Protein AF-A0A024HI34-F1 (afdb_monomer)

Nearest PDB structures (foldseek):
  8zf1-assembly1_A  TM=3.437E-01  e=5.682E-01  Lactococcus cremoris subsp. cremoris MG1363
  4gcv-assembly6_K  TM=3.657E-01  e=4.994E+00  Pseudomonas aeruginosa PAO1
  5dfz-assembly1_A  TM=1.487E-01  e=5.635E+00  Saccharomyces cerevisiae S288C
  8i23-assembly1_B  TM=2.106E-01  e=9.135E+00  Acetivibrio thermocellus DSM 1313

Structure (mmCIF, N/CA/C/O backbone):
data_AF-A0A024HI34-F1
#
_entry.id   AF-A0A024HI34-F1
#
loop_
_atom_site.group_PDB
_atom_site.id
_atom_site.type_symbol
_atom_site.label_atom_id
_atom_site.label_alt_id
_atom_site.label_comp_id
_atom_site.label_asym_id
_atom_site.label_entity_id
_atom_site.label_seq_id
_atom_site.pdbx_PDB_ins_code
_atom_site.Cartn_x
_atom_site.Cartn_y
_atom_site.Cartn_z
_atom_site.occupancy
_atom_site.B_iso_or_equiv
_atom_site.auth_seq_id
_atom_site.auth_comp_id
_atom_site.auth_asym_id
_atom_site.auth_atom_id
_atom_site.pdbx_PDB_model_num
ATOM 1 N N . MET A 1 1 ? -28.145 3.733 -12.019 1.00 34.50 1 MET A N 1
ATOM 2 C CA . MET A 1 1 ? -27.521 2.491 -11.520 1.00 34.50 1 MET A CA 1
ATOM 3 C C . MET A 1 1 ? -27.228 2.691 -10.042 1.00 34.50 1 MET A C 1
ATOM 5 O O . MET A 1 1 ? -26.536 3.658 -9.736 1.00 34.50 1 MET A O 1
ATOM 9 N N . PRO A 1 2 ? -27.816 1.910 -9.125 1.00 34.59 2 PRO A N 1
ATOM 10 C CA . PRO A 1 2 ? -27.418 1.962 -7.724 1.00 34.59 2 PRO A CA 1
ATOM 11 C C . PRO A 1 2 ? -26.015 1.353 -7.600 1.00 34.59 2 PRO A C 1
ATOM 13 O O . PRO A 1 2 ? -25.732 0.340 -8.230 1.00 34.59 2 PRO A O 1
ATOM 16 N N . ALA A 1 3 ? -25.130 2.019 -6.859 1.00 37.91 3 ALA A N 1
ATOM 17 C CA . ALA A 1 3 ? -23.815 1.488 -6.527 1.00 37.91 3 ALA A CA 1
ATOM 18 C C . ALA A 1 3 ? -23.997 0.215 -5.695 1.00 37.91 3 ALA A C 1
ATOM 20 O O . ALA A 1 3 ? -24.769 0.235 -4.732 1.00 37.91 3 ALA A O 1
ATOM 21 N N . ASP A 1 4 ? -23.310 -0.863 -6.072 1.00 37.94 4 ASP A N 1
ATOM 22 C CA . ASP A 1 4 ? -23.258 -2.092 -5.290 1.00 37.94 4 ASP A CA 1
ATOM 23 C C . ASP A 1 4 ? -22.844 -1.750 -3.858 1.00 37.94 4 ASP A C 1
ATOM 25 O O . ASP A 1 4 ? -21.718 -1.330 -3.585 1.00 37.94 4 ASP A O 1
ATOM 29 N N . THR A 1 5 ? -23.780 -1.891 -2.923 1.00 39.44 5 THR A N 1
ATOM 30 C CA . THR A 1 5 ? -23.492 -1.853 -1.495 1.00 39.44 5 THR A CA 1
ATOM 31 C C . THR A 1 5 ? -22.775 -3.148 -1.151 1.00 39.44 5 THR A C 1
ATOM 33 O O . THR A 1 5 ? -23.395 -4.098 -0.675 1.00 39.44 5 THR A O 1
ATOM 36 N N . SER A 1 6 ? -21.473 -3.214 -1.432 1.00 46.91 6 SER A N 1
ATOM 37 C CA . SER A 1 6 ? -20.619 -4.253 -0.872 1.00 46.91 6 SER A CA 1
ATOM 38 C C . SER A 1 6 ? -20.766 -4.178 0.644 1.00 46.91 6 SER A C 1
ATOM 40 O O . SER A 1 6 ? -20.462 -3.142 1.239 1.00 46.91 6 SER A O 1
ATOM 42 N N . SER A 1 7 ? -21.281 -5.235 1.266 1.00 53.66 7 SER A N 1
ATOM 43 C CA . SER A 1 7 ? -21.292 -5.375 2.718 1.00 53.66 7 SER A CA 1
ATOM 44 C C . SER A 1 7 ? -19.861 -5.202 3.223 1.00 53.66 7 SER A C 1
ATOM 46 O O . SER A 1 7 ? -19.015 -6.063 2.983 1.00 53.66 7 SER A O 1
ATOM 48 N N . THR A 1 8 ? -19.557 -4.066 3.851 1.00 69.25 8 THR A N 1
ATOM 49 C CA . THR A 1 8 ? -18.221 -3.814 4.392 1.00 69.25 8 THR A CA 1
ATOM 50 C C . THR A 1 8 ? -18.011 -4.730 5.590 1.00 69.25 8 THR A C 1
ATOM 52 O O . THR A 1 8 ? -18.527 -4.470 6.677 1.00 69.25 8 THR A O 1
ATOM 55 N N . THR A 1 9 ? -17.288 -5.826 5.379 1.00 86.06 9 THR A N 1
ATOM 56 C CA . THR A 1 9 ? -16.885 -6.742 6.444 1.00 86.06 9 THR A CA 1
ATOM 57 C C . THR A 1 9 ? -15.962 -6.013 7.414 1.00 86.06 9 THR A C 1
ATOM 59 O O . THR A 1 9 ? -14.969 -5.415 7.002 1.00 86.06 9 THR A O 1
ATOM 62 N N . LEU A 1 10 ? -16.300 -6.060 8.703 1.00 92.25 10 LEU A N 1
ATOM 63 C CA . LEU A 1 10 ? -15.438 -5.587 9.779 1.00 92.25 10 LEU A CA 1
ATOM 64 C C . LEU A 1 10 ? -14.701 -6.776 10.395 1.00 92.25 10 LEU A C 1
ATOM 66 O O . LEU A 1 10 ? -15.322 -7.711 10.894 1.00 92.25 10 LEU A O 1
ATOM 70 N N . TYR A 1 11 ? -13.379 -6.708 10.379 1.00 94.75 11 TYR A N 1
ATOM 71 C CA . TYR A 1 11 ? -12.464 -7.681 10.955 1.00 94.75 11 TYR A CA 1
ATOM 72 C C . TYR A 1 11 ? -12.091 -7.269 12.379 1.00 94.75 11 TYR A C 1
ATOM 74 O O . TYR A 1 11 ? -11.920 -6.083 12.662 1.00 94.75 11 TYR A O 1
ATOM 82 N N . ARG A 1 12 ? -11.964 -8.231 13.291 1.00 94.94 12 ARG A N 1
ATOM 83 C CA . ARG A 1 12 ? -11.559 -7.950 14.678 1.00 94.94 12 ARG A CA 1
ATOM 84 C C . ARG A 1 12 ? -10.039 -7.907 14.781 1.00 94.94 12 ARG A C 1
ATOM 86 O O . ARG A 1 12 ? -9.371 -8.681 14.101 1.00 94.94 12 ARG A O 1
ATOM 93 N N . ILE A 1 13 ? -9.516 -7.050 15.654 1.00 96.12 13 ILE A N 1
ATOM 94 C CA . ILE A 1 13 ? -8.118 -7.108 16.095 1.00 96.12 13 ILE A CA 1
ATOM 95 C C . ILE A 1 13 ? -8.090 -7.822 17.447 1.00 96.12 13 ILE A C 1
ATOM 97 O O . ILE A 1 13 ? -8.727 -7.360 18.393 1.00 96.12 13 ILE A O 1
ATOM 101 N N . ASP A 1 14 ? -7.399 -8.956 17.536 1.00 94.56 14 ASP A N 1
ATOM 102 C CA . ASP A 1 14 ? -7.488 -9.845 18.703 1.00 94.56 14 ASP A CA 1
ATOM 103 C C . ASP A 1 14 ? -6.970 -9.173 19.986 1.00 94.56 14 ASP A C 1
ATOM 105 O O . ASP A 1 14 ? -7.630 -9.149 21.024 1.00 94.56 14 ASP A O 1
ATOM 109 N N . GLU A 1 15 ? -5.832 -8.490 19.885 1.00 94.94 15 GLU A N 1
ATOM 110 C CA . GLU A 1 15 ? -5.184 -7.789 20.994 1.00 94.94 15 GLU A CA 1
ATOM 111 C C . GLU A 1 15 ? -5.922 -6.512 21.419 1.00 94.94 15 GLU A C 1
ATOM 113 O O . GLU A 1 15 ? -5.576 -5.913 22.443 1.00 94.94 15 GLU A O 1
ATOM 118 N N . CYS A 1 16 ? -6.882 -6.048 20.614 1.00 94.19 16 CYS A N 1
ATOM 119 C CA . CYS A 1 16 ? -7.629 -4.807 20.803 1.00 94.19 16 CYS A CA 1
ATOM 120 C C . CYS A 1 16 ? -9.111 -5.025 20.441 1.00 94.19 16 CYS A C 1
ATOM 122 O O . CYS A 1 16 ? -9.553 -4.562 19.389 1.00 94.19 16 CYS A O 1
ATOM 124 N N . PRO A 1 17 ? -9.905 -5.682 21.307 1.00 89.31 17 PRO A N 1
ATOM 125 C CA . PRO A 1 17 ? -11.268 -6.112 20.976 1.00 89.31 17 PRO A CA 1
ATOM 126 C C . PRO A 1 17 ? -12.242 -4.958 20.689 1.00 89.31 17 PRO A C 1
ATOM 128 O O . PRO A 1 17 ? -13.241 -5.162 20.002 1.00 89.31 17 PRO A O 1
ATOM 131 N N . ASP A 1 18 ? -11.943 -3.750 21.174 1.00 93.38 18 ASP A N 1
ATOM 132 C CA . ASP A 1 18 ? -12.715 -2.529 20.908 1.00 93.38 18 ASP A CA 1
ATOM 133 C C . ASP A 1 18 ? -12.348 -1.846 19.574 1.00 93.38 18 ASP A C 1
ATOM 135 O O . ASP A 1 18 ? -12.868 -0.769 19.259 1.00 93.38 18 ASP A O 1
ATOM 139 N N . VAL A 1 19 ? -11.434 -2.442 18.801 1.00 95.06 19 VAL A N 1
ATOM 140 C CA . VAL A 1 19 ? -10.952 -1.939 17.514 1.00 95.06 19 VAL A CA 1
ATOM 141 C C . VAL A 1 19 ? -11.296 -2.923 16.403 1.00 95.06 19 VAL A C 1
ATOM 143 O O . VAL A 1 19 ? -10.918 -4.093 16.426 1.00 95.06 19 VAL A O 1
ATOM 146 N N . MET A 1 20 ? -11.993 -2.414 15.391 1.00 95.44 20 MET A N 1
ATOM 147 C CA . MET A 1 20 ? -12.386 -3.174 14.208 1.00 95.44 20 MET A CA 1
ATOM 148 C C . MET A 1 20 ? -11.675 -2.616 12.981 1.00 95.44 20 MET A C 1
ATOM 150 O O . MET A 1 20 ? -11.584 -1.401 12.841 1.00 95.44 20 MET A O 1
ATOM 154 N N . ALA A 1 21 ? -11.213 -3.465 12.070 1.00 96.06 21 ALA A N 1
ATOM 155 C CA . ALA A 1 21 ? -10.618 -3.063 10.801 1.00 96.06 21 ALA A CA 1
ATOM 156 C C . ALA A 1 21 ? -11.594 -3.298 9.641 1.00 96.06 21 ALA A C 1
ATOM 158 O O . ALA A 1 21 ? -12.260 -4.324 9.603 1.00 96.06 21 ALA A O 1
ATOM 159 N N . ASP A 1 22 ? -11.674 -2.387 8.674 1.00 94.62 22 ASP A N 1
ATOM 160 C CA . ASP A 1 22 ? -12.422 -2.603 7.418 1.00 94.62 22 ASP A CA 1
ATOM 161 C C . ASP A 1 22 ? -11.501 -2.817 6.205 1.00 94.62 22 ASP A C 1
ATOM 163 O O . ASP A 1 22 ? -11.947 -3.260 5.146 1.00 94.62 22 ASP A O 1
ATOM 167 N N . ALA A 1 23 ? -10.205 -2.537 6.357 1.00 95.50 23 ALA A N 1
ATOM 168 C CA . ALA A 1 23 ? -9.179 -2.845 5.375 1.00 95.50 23 ALA A CA 1
ATOM 169 C C . ALA A 1 23 ? -7.817 -3.016 6.052 1.00 95.50 23 ALA A C 1
ATOM 171 O O . ALA A 1 23 ? -7.448 -2.237 6.933 1.00 95.50 23 ALA A O 1
ATOM 172 N N . CYS A 1 24 ? -7.050 -4.004 5.599 1.00 96.81 24 CYS A N 1
ATOM 173 C CA . CYS A 1 24 ? -5.679 -4.234 6.044 1.00 96.81 24 CYS A CA 1
ATOM 174 C C . CYS A 1 24 ? -4.841 -4.737 4.868 1.00 96.81 24 CYS A C 1
ATOM 176 O O . CYS A 1 24 ? -5.284 -5.623 4.147 1.00 96.81 24 CYS A O 1
ATOM 178 N N . VAL A 1 25 ? -3.662 -4.168 4.645 1.00 97.38 25 VAL A N 1
ATOM 179 C CA . VAL A 1 25 ? -2.737 -4.552 3.573 1.00 97.38 25 VAL A CA 1
ATOM 180 C C . VAL A 1 25 ? -1.354 -4.725 4.180 1.00 97.38 25 VAL A C 1
ATOM 182 O O . VAL A 1 25 ? -0.892 -3.846 4.913 1.00 97.38 25 VAL A O 1
ATOM 185 N N . GLY A 1 26 ? -0.708 -5.843 3.860 1.00 96.38 26 GLY A N 1
ATOM 186 C CA . GLY A 1 26 ? 0.623 -6.198 4.344 1.00 96.38 26 GLY A CA 1
ATOM 187 C C . GLY A 1 26 ? 1.589 -6.477 3.200 1.00 96.38 26 GLY A C 1
ATOM 188 O O . GLY A 1 26 ? 1.164 -6.852 2.106 1.00 96.38 26 GLY A O 1
ATOM 189 N N . ASP A 1 27 ? 2.879 -6.257 3.441 1.00 94.38 27 ASP A N 1
ATOM 190 C CA . ASP A 1 27 ? 3.932 -6.535 2.465 1.00 94.38 27 ASP A CA 1
ATOM 191 C C . ASP A 1 27 ? 4.364 -8.013 2.436 1.00 94.38 27 ASP A C 1
ATOM 193 O O . ASP A 1 27 ? 3.787 -8.871 3.105 1.00 94.38 27 ASP A O 1
ATOM 197 N N . ASP A 1 28 ? 5.396 -8.305 1.642 1.00 90.06 28 ASP A N 1
ATOM 198 C CA . ASP A 1 28 ? 5.972 -9.644 1.467 1.00 90.06 28 ASP A CA 1
ATOM 199 C C . ASP A 1 28 ? 6.541 -10.251 2.765 1.00 90.06 28 ASP A C 1
ATOM 201 O O . ASP A 1 28 ? 6.755 -11.458 2.841 1.00 90.06 28 ASP A O 1
ATOM 205 N N . GLN A 1 29 ? 6.788 -9.430 3.788 1.00 90.62 29 GLN A N 1
ATOM 206 C CA . GLN A 1 29 ? 7.278 -9.842 5.105 1.00 90.62 29 GLN A CA 1
ATOM 207 C C . GLN A 1 29 ? 6.162 -9.820 6.166 1.00 90.62 29 GLN A C 1
ATOM 209 O O . GLN A 1 29 ? 6.426 -10.038 7.346 1.00 90.62 29 GLN A O 1
ATOM 214 N N . GLY A 1 30 ? 4.919 -9.527 5.769 1.00 91.56 30 GLY A N 1
ATOM 215 C CA . GLY A 1 30 ? 3.791 -9.348 6.680 1.00 91.56 30 GLY A CA 1
ATOM 216 C C . GLY A 1 30 ? 3.793 -8.009 7.423 1.00 91.56 30 GLY A C 1
ATOM 217 O O . GLY A 1 30 ? 2.980 -7.826 8.333 1.00 91.56 30 GLY A O 1
ATOM 218 N N . ASN A 1 31 ? 4.669 -7.063 7.060 1.00 95.12 31 ASN A N 1
ATOM 219 C CA . ASN A 1 31 ? 4.659 -5.739 7.672 1.00 95.12 31 ASN A CA 1
ATOM 220 C C . ASN A 1 31 ? 3.454 -4.933 7.201 1.00 95.12 31 ASN A C 1
ATOM 222 O O . ASN A 1 31 ? 3.020 -5.021 6.050 1.00 95.12 31 ASN A O 1
ATOM 226 N N . LEU A 1 32 ? 2.963 -4.078 8.085 1.00 96.56 32 LEU A N 1
ATOM 227 C CA . LEU A 1 32 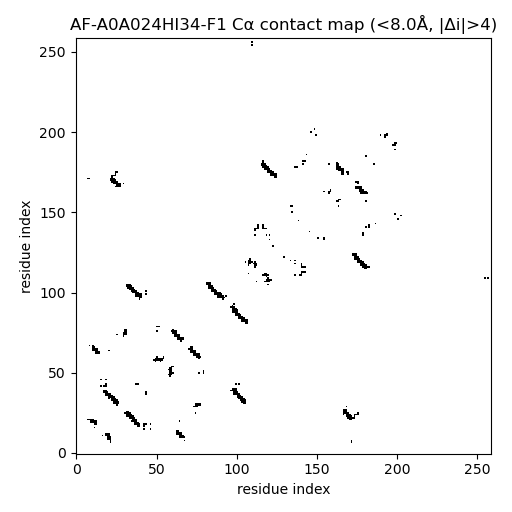? 1.825 -3.221 7.865 1.00 96.56 32 LEU A CA 1
ATOM 228 C C . LEU A 1 32 ? 2.132 -2.175 6.788 1.00 96.56 32 LEU A C 1
ATOM 230 O O . LEU A 1 32 ? 2.959 -1.284 6.976 1.00 96.56 32 LEU A O 1
ATOM 234 N N . VAL A 1 33 ? 1.391 -2.239 5.684 1.00 97.00 33 VAL A N 1
ATOM 235 C CA . VAL A 1 33 ? 1.406 -1.213 4.633 1.00 97.00 33 VAL A CA 1
ATOM 236 C C . VAL A 1 33 ? 0.219 -0.270 4.773 1.00 97.00 33 VAL A C 1
ATOM 238 O O . VAL A 1 33 ? 0.372 0.939 4.598 1.00 97.00 33 VAL A O 1
ATOM 241 N N . PHE A 1 34 ? -0.962 -0.802 5.084 1.00 97.69 34 PHE A N 1
ATOM 242 C CA . PHE A 1 34 ? -2.172 -0.013 5.288 1.00 97.69 34 PHE A CA 1
ATOM 243 C C . PHE A 1 34 ? -3.110 -0.685 6.283 1.00 97.69 34 PHE A C 1
ATOM 245 O O . PHE A 1 34 ? -3.335 -1.889 6.214 1.00 97.69 34 PHE A O 1
ATOM 252 N N . LEU A 1 35 ? -3.714 0.103 7.162 1.00 97.44 35 LEU A N 1
ATOM 253 C CA . LEU A 1 35 ? -4.776 -0.319 8.061 1.00 97.44 35 LEU A CA 1
ATOM 254 C C . LEU A 1 35 ? -5.813 0.795 8.152 1.00 97.44 35 LEU A C 1
ATOM 256 O O . LEU A 1 35 ? -5.473 1.938 8.455 1.00 97.44 35 LEU A O 1
ATOM 260 N N . SER A 1 36 ? -7.078 0.453 7.946 1.00 96.50 36 SER A N 1
ATOM 261 C CA . SER A 1 36 ? -8.206 1.311 8.289 1.00 96.50 36 SER A CA 1
ATOM 262 C C . SER A 1 36 ? -8.977 0.673 9.434 1.00 96.50 36 SER A C 1
ATOM 264 O O . SER A 1 36 ? -9.437 -0.463 9.323 1.00 96.50 36 SER A O 1
ATOM 266 N N . ILE A 1 37 ? -9.077 1.405 10.544 1.00 96.12 37 ILE A N 1
ATOM 267 C CA . ILE A 1 37 ? -9.771 0.979 11.758 1.00 96.12 37 ILE A CA 1
ATOM 268 C C . ILE A 1 37 ? -10.933 1.894 12.114 1.00 96.12 37 ILE A C 1
ATOM 270 O O . ILE A 1 37 ? -10.941 3.088 11.810 1.00 96.12 37 ILE A O 1
ATOM 274 N N . TRP A 1 38 ? -11.879 1.322 12.843 1.00 94.50 38 TRP A N 1
ATOM 275 C CA . TRP A 1 38 ? -13.042 1.956 13.431 1.00 94.50 38 TRP A CA 1
ATOM 276 C C . TRP A 1 38 ? -13.090 1.621 14.916 1.00 94.50 38 TRP A C 1
ATOM 278 O O . TRP A 1 38 ? -13.122 0.450 15.293 1.00 94.50 38 TRP A O 1
ATOM 288 N N . ALA A 1 39 ? -13.098 2.652 15.757 1.00 93.44 39 ALA A N 1
ATOM 289 C CA . ALA A 1 39 ? -13.210 2.495 17.203 1.00 93.44 39 ALA A CA 1
ATOM 290 C C . ALA A 1 39 ? -13.664 3.799 17.876 1.00 93.44 39 ALA A C 1
ATOM 292 O O . ALA A 1 39 ? -13.726 4.867 17.252 1.00 93.44 39 ALA A O 1
ATOM 293 N N . ARG A 1 40 ? -13.996 3.718 19.169 1.00 91.31 40 ARG A N 1
ATOM 294 C CA . ARG A 1 40 ? -14.206 4.910 20.006 1.00 91.31 40 ARG A CA 1
ATOM 295 C C . ARG A 1 40 ? -12.886 5.650 20.201 1.00 91.31 40 ARG A C 1
ATOM 297 O O . ARG A 1 40 ? -11.829 5.027 20.207 1.00 91.31 40 ARG A O 1
ATOM 304 N N . ASP A 1 41 ? -12.948 6.960 20.434 1.00 89.00 41 ASP A N 1
ATOM 305 C CA . ASP A 1 41 ? -11.749 7.802 20.580 1.00 89.00 41 ASP A CA 1
ATOM 306 C C . ASP A 1 41 ? -10.747 7.265 21.621 1.00 89.00 41 ASP A C 1
ATOM 308 O O . ASP A 1 41 ? -9.544 7.282 21.371 1.00 89.00 41 ASP A O 1
ATOM 312 N N . THR A 1 42 ? -11.224 6.730 22.749 1.00 91.50 42 THR A N 1
ATOM 313 C CA . THR A 1 42 ? -10.365 6.149 23.794 1.00 91.50 42 THR A CA 1
ATOM 314 C C . THR A 1 42 ? -9.659 4.874 23.330 1.00 91.50 42 THR A C 1
ATOM 316 O O . THR A 1 42 ? -8.454 4.745 23.520 1.00 91.50 42 THR A O 1
ATOM 319 N N . ALA A 1 43 ? -10.376 3.967 22.662 1.00 94.00 43 ALA A N 1
ATOM 320 C CA . ALA A 1 43 ? -9.806 2.740 22.105 1.00 94.00 43 ALA A CA 1
ATOM 321 C C . ALA A 1 43 ? -8.815 3.044 20.968 1.00 94.00 43 ALA A C 1
ATOM 323 O O . ALA A 1 43 ? -7.748 2.442 20.899 1.00 94.00 43 ALA A O 1
ATOM 324 N N . VAL A 1 44 ? -9.110 4.046 20.129 1.00 93.50 44 VAL A N 1
ATOM 325 C CA . VAL A 1 44 ? -8.169 4.560 19.123 1.00 93.50 44 VAL A CA 1
ATOM 326 C C . VAL A 1 44 ? -6.891 5.081 19.780 1.00 93.50 44 VAL A C 1
ATOM 328 O O . VAL A 1 44 ? -5.795 4.759 19.329 1.00 93.50 44 VAL A O 1
ATOM 331 N N . GLN A 1 45 ? -7.009 5.910 20.819 1.00 92.38 45 GLN A N 1
ATOM 332 C CA . GLN A 1 45 ? -5.848 6.473 21.512 1.00 92.38 45 GLN A CA 1
ATOM 333 C C . GLN A 1 45 ? -4.994 5.383 22.157 1.00 92.38 45 GLN A C 1
ATOM 335 O O . GLN A 1 45 ? -3.777 5.407 21.996 1.00 92.38 45 GLN A O 1
ATOM 340 N N . GLN A 1 46 ? -5.625 4.413 22.821 1.00 94.38 46 GLN A N 1
ATOM 341 C CA . GLN A 1 46 ? -4.930 3.273 23.409 1.00 94.38 46 GLN A CA 1
ATOM 342 C C . GLN A 1 46 ? -4.216 2.441 22.341 1.00 94.38 46 GLN A C 1
ATOM 344 O O . GLN A 1 46 ? -3.041 2.128 22.507 1.00 94.38 46 GLN A O 1
ATOM 349 N N . PHE A 1 47 ? -4.889 2.129 21.229 1.00 94.88 47 PHE A N 1
ATOM 350 C CA . PHE A 1 47 ? -4.289 1.396 20.116 1.00 94.88 47 PHE A CA 1
ATOM 351 C C . PHE A 1 47 ? -3.049 2.117 19.580 1.00 94.88 47 PHE A C 1
ATOM 353 O O . PHE A 1 47 ? -1.972 1.534 19.529 1.00 94.88 47 PHE A O 1
ATOM 360 N N . LEU A 1 48 ? -3.169 3.409 19.262 1.00 93.56 48 LEU A N 1
ATOM 361 C CA . LEU A 1 48 ? -2.059 4.205 18.731 1.00 93.56 48 LEU A CA 1
ATOM 362 C C . LEU A 1 48 ? -0.900 4.354 19.720 1.00 93.56 48 LEU A C 1
ATOM 364 O O . LEU A 1 48 ? 0.248 4.347 19.293 1.00 93.56 48 LEU A O 1
ATOM 368 N N . ALA A 1 49 ? -1.190 4.489 21.016 1.00 92.62 49 ALA A N 1
ATOM 369 C CA . ALA A 1 49 ? -0.157 4.536 22.044 1.00 92.62 49 ALA A CA 1
ATOM 370 C C . ALA A 1 49 ? 0.619 3.216 22.089 1.00 92.62 49 ALA A C 1
ATOM 372 O O . ALA A 1 49 ? 1.845 3.228 22.044 1.00 92.62 49 ALA A O 1
ATOM 373 N N . ARG A 1 50 ? -0.082 2.075 22.071 1.00 93.81 50 ARG A N 1
ATOM 374 C CA . ARG A 1 50 ? 0.553 0.751 22.079 1.00 93.81 50 ARG A CA 1
ATOM 375 C C . ARG A 1 50 ? 1.474 0.525 20.882 1.00 93.81 50 ARG A C 1
ATOM 377 O O . ARG A 1 50 ? 2.510 -0.097 21.062 1.00 93.81 50 ARG A O 1
ATOM 384 N N . LEU A 1 51 ? 1.172 1.080 19.706 1.00 91.81 51 LEU A N 1
ATOM 385 C CA . LEU A 1 51 ? 2.080 1.003 18.549 1.00 91.81 51 LEU A CA 1
ATOM 386 C C . LEU A 1 51 ? 3.434 1.690 18.785 1.00 91.81 51 LEU A C 1
ATOM 388 O O . LEU A 1 51 ? 4.396 1.368 18.104 1.00 91.81 51 LEU A O 1
ATOM 392 N N . THR A 1 52 ? 3.508 2.655 19.705 1.00 87.25 52 THR A N 1
ATOM 393 C CA . THR A 1 52 ? 4.730 3.434 19.983 1.00 87.25 52 THR A CA 1
ATOM 394 C C . THR A 1 52 ? 5.505 2.962 21.211 1.00 87.25 52 THR A C 1
ATOM 396 O O . THR A 1 52 ? 6.640 3.386 21.409 1.00 87.25 52 THR A O 1
ATOM 399 N N . LEU A 1 53 ? 4.896 2.117 22.044 1.00 87.81 53 LEU A N 1
ATOM 400 C CA . LEU A 1 53 ? 5.498 1.621 23.280 1.00 87.81 53 LEU A CA 1
ATOM 401 C C . LEU A 1 53 ? 6.402 0.413 23.002 1.00 87.81 53 LEU A C 1
ATOM 403 O O . LEU A 1 53 ? 6.173 -0.353 22.064 1.00 87.81 53 LEU A O 1
ATOM 407 N N . GLY A 1 54 ? 7.421 0.226 23.842 1.00 77.06 54 GLY A N 1
ATOM 408 C CA . GLY A 1 54 ? 8.258 -0.974 23.807 1.00 77.06 54 GLY A CA 1
ATOM 409 C C . GLY A 1 54 ? 7.490 -2.222 24.260 1.00 77.06 54 GLY A C 1
ATOM 410 O O . GLY A 1 54 ? 6.475 -2.123 24.952 1.00 77.06 54 GLY A O 1
ATOM 411 N N . ARG A 1 55 ? 7.983 -3.419 23.910 1.00 73.56 55 ARG A N 1
ATOM 412 C CA . ARG A 1 55 ? 7.351 -4.700 24.303 1.00 73.56 55 ARG A CA 1
ATOM 413 C C . ARG A 1 55 ? 7.133 -4.813 25.819 1.00 73.56 55 ARG A C 1
ATOM 415 O O . ARG A 1 55 ? 6.082 -5.282 26.246 1.00 73.56 55 ARG A O 1
ATOM 422 N N . ASP A 1 56 ? 8.080 -4.317 26.613 1.00 76.19 56 ASP A N 1
ATOM 423 C CA . ASP A 1 56 ? 8.025 -4.348 28.082 1.00 76.19 56 ASP A CA 1
ATOM 424 C C . ASP A 1 56 ? 6.944 -3.418 28.674 1.00 76.19 56 ASP A C 1
ATOM 426 O O . ASP A 1 56 ? 6.559 -3.559 29.833 1.00 76.19 56 ASP A O 1
ATOM 430 N N . GLU A 1 57 ? 6.397 -2.502 27.868 1.00 79.12 57 GLU A N 1
ATOM 431 C CA . GLU A 1 57 ? 5.389 -1.505 28.252 1.00 79.12 57 GLU A CA 1
ATOM 432 C C . GLU A 1 57 ? 4.002 -1.820 27.660 1.00 79.12 57 GLU A C 1
ATOM 434 O O . GLU A 1 57 ? 3.190 -0.925 27.433 1.00 79.12 57 GLU A O 1
ATOM 439 N N . GLN A 1 58 ? 3.717 -3.099 27.384 1.00 81.56 58 GLN A N 1
ATOM 440 C CA . GLN A 1 58 ? 2.502 -3.541 26.674 1.00 81.56 58 GLN A CA 1
ATOM 441 C C . GLN A 1 58 ? 2.378 -2.969 25.247 1.00 81.56 58 GLN A C 1
ATOM 443 O O . GLN A 1 58 ? 1.267 -2.826 24.707 1.00 81.56 58 GLN A O 1
ATOM 448 N N . GLY A 1 59 ? 3.523 -2.656 24.636 1.00 88.25 59 GLY A N 1
ATOM 449 C CA . GLY A 1 59 ? 3.625 -2.272 23.238 1.00 88.25 59 GLY A CA 1
ATOM 450 C C . GLY A 1 59 ? 3.087 -3.338 22.289 1.00 88.25 59 GLY A C 1
ATOM 451 O O . GLY A 1 59 ? 2.967 -4.515 22.632 1.00 88.25 59 GLY A O 1
ATOM 452 N N . LEU A 1 60 ? 2.723 -2.899 21.090 1.00 91.00 60 LEU A N 1
ATOM 453 C CA . LEU A 1 60 ? 2.151 -3.726 20.039 1.00 91.00 60 LEU A CA 1
ATOM 454 C C . LEU A 1 60 ? 3.053 -3.621 18.813 1.00 91.00 60 LEU A C 1
ATOM 456 O O . LEU A 1 60 ? 2.949 -2.678 18.037 1.00 91.00 60 LEU A O 1
ATOM 460 N N . ASP A 1 61 ? 3.959 -4.579 18.667 1.00 91.81 61 ASP A N 1
ATOM 461 C CA . ASP A 1 61 ? 4.856 -4.711 17.517 1.00 91.81 61 ASP A CA 1
ATOM 462 C C . ASP A 1 61 ? 4.282 -5.625 16.422 1.00 91.81 61 ASP A C 1
ATOM 464 O O . ASP A 1 61 ? 4.706 -5.570 15.266 1.00 91.81 61 ASP A O 1
ATOM 468 N N . GLN A 1 62 ? 3.274 -6.415 16.778 1.00 94.31 62 GLN A N 1
ATOM 469 C CA . GLN A 1 62 ? 2.403 -7.159 15.881 1.00 94.31 62 GLN A CA 1
ATOM 470 C C . GLN A 1 62 ? 0.992 -7.239 16.467 1.00 94.31 62 GLN A C 1
ATOM 472 O O . GLN A 1 62 ? 0.813 -7.142 17.680 1.00 94.31 62 GLN A O 1
ATOM 477 N N . PHE A 1 63 ? -0.002 -7.458 15.615 1.00 95.38 63 PHE A N 1
ATOM 478 C CA . PHE A 1 63 ? -1.361 -7.80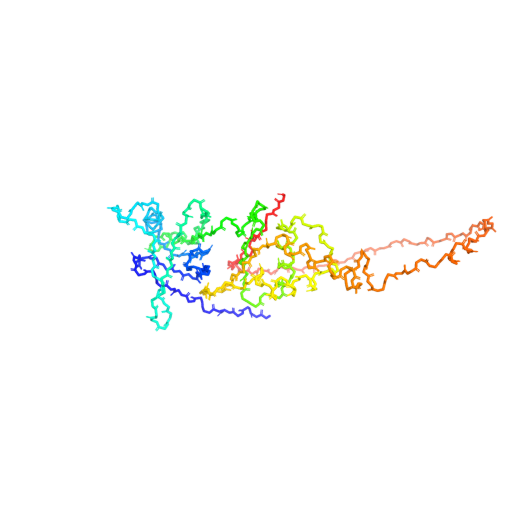0 16.027 1.00 95.38 63 PHE A CA 1
ATOM 479 C C . PHE A 1 63 ? -1.973 -8.825 15.083 1.00 95.38 63 PHE A C 1
ATOM 481 O O . PHE A 1 63 ? -1.502 -8.997 13.959 1.00 95.38 63 PHE A O 1
ATOM 488 N N . HIS A 1 64 ? -3.045 -9.478 15.511 1.00 96.31 64 HIS A N 1
ATOM 489 C CA . HIS A 1 64 ? -3.751 -10.456 14.703 1.00 96.31 64 HIS A CA 1
ATOM 490 C C . HIS A 1 64 ? -5.082 -9.906 14.207 1.00 96.31 64 HIS A C 1
ATOM 492 O O . HIS A 1 64 ? -5.920 -9.442 14.984 1.00 96.31 64 HIS A O 1
ATOM 498 N N . VAL A 1 65 ? -5.291 -9.989 12.893 1.00 95.75 65 VAL A N 1
ATOM 499 C CA . VAL A 1 65 ? -6.585 -9.711 12.273 1.00 95.75 65 VAL A CA 1
ATOM 500 C C . VAL A 1 65 ? -7.351 -11.017 12.142 1.00 95.75 65 VAL A C 1
ATOM 502 O O . VAL A 1 65 ? -6.903 -11.947 11.469 1.00 95.75 65 VAL A O 1
ATOM 505 N N . ILE A 1 66 ? -8.524 -11.072 12.768 1.00 95.06 66 ILE A N 1
ATOM 506 C CA . ILE A 1 66 ? -9.423 -12.219 12.680 1.00 95.06 66 ILE A CA 1
ATOM 507 C C . ILE A 1 66 ? -10.256 -12.092 11.405 1.00 95.06 66 ILE A C 1
ATOM 509 O O . ILE A 1 66 ? -11.056 -11.159 11.262 1.00 95.06 66 ILE A O 1
ATOM 513 N N . THR A 1 67 ? -10.051 -13.019 10.471 1.00 90.75 67 THR A N 1
ATOM 514 C CA . THR A 1 67 ? -10.779 -13.085 9.201 1.00 90.75 67 THR A CA 1
ATOM 515 C C . THR A 1 67 ? -12.211 -13.575 9.409 1.00 90.75 67 THR A C 1
ATOM 517 O O . THR A 1 67 ? -12.565 -14.140 10.443 1.00 90.75 67 THR A O 1
ATOM 520 N N . ASP A 1 68 ? -13.056 -13.371 8.403 1.00 84.25 68 ASP A N 1
ATOM 521 C CA . ASP A 1 68 ? -14.438 -13.864 8.371 1.00 84.25 68 ASP A CA 1
ATOM 522 C C . ASP A 1 68 ? -14.536 -15.394 8.478 1.00 84.25 68 ASP A C 1
ATOM 524 O O . ASP A 1 68 ? -15.498 -15.914 9.039 1.00 84.25 68 ASP A O 1
ATOM 528 N N . GLN A 1 69 ? -13.514 -16.114 8.009 1.00 83.88 69 GLN A N 1
ATOM 529 C CA . GLN A 1 69 ? -13.394 -17.568 8.154 1.00 83.88 69 GLN A CA 1
ATOM 530 C C . GLN A 1 69 ? -12.859 -18.013 9.527 1.00 83.88 69 GLN A C 1
ATOM 532 O O . GLN A 1 69 ? -12.604 -19.198 9.731 1.00 83.88 69 GLN A O 1
ATOM 537 N N . GLY A 1 70 ? -12.665 -17.082 10.467 1.00 84.75 70 GLY A N 1
ATOM 538 C CA . GLY A 1 70 ? -12.101 -17.360 11.790 1.00 84.75 70 GLY A CA 1
ATOM 539 C C . GLY A 1 70 ? -10.587 -17.589 11.788 1.00 84.75 70 GLY A C 1
ATOM 540 O O . GLY A 1 70 ? -10.033 -18.005 12.803 1.00 84.75 70 GLY A O 1
ATOM 541 N N . GLY A 1 71 ? -9.908 -17.323 10.669 1.00 91.06 71 GLY A N 1
ATOM 542 C CA . GLY A 1 71 ? -8.452 -17.371 10.592 1.00 91.06 71 GLY A CA 1
ATOM 543 C C . GLY A 1 71 ? -7.827 -16.205 11.352 1.00 91.06 71 GLY A C 1
ATOM 544 O O . GLY A 1 71 ? -8.333 -15.088 11.300 1.00 91.06 71 GLY A O 1
ATOM 545 N N . SER A 1 72 ? -6.716 -16.455 12.038 1.00 94.06 72 SER A N 1
ATOM 546 C CA . SER A 1 72 ? -5.931 -15.421 12.713 1.00 94.06 72 SER A CA 1
ATOM 547 C C . SER A 1 72 ? -4.704 -15.097 11.866 1.00 94.06 72 SER A C 1
ATOM 549 O O . SER A 1 72 ? -3.852 -15.963 11.661 1.00 94.06 72 SER A O 1
ATOM 551 N N . VAL A 1 73 ? -4.643 -13.881 11.316 1.00 94.50 73 VAL A N 1
ATOM 552 C CA . VAL A 1 73 ? -3.545 -13.455 10.438 1.00 94.50 73 VAL A CA 1
ATOM 553 C C . VAL A 1 73 ? -2.660 -12.446 11.167 1.00 94.50 73 VAL A C 1
ATOM 555 O O . VAL A 1 73 ? -3.163 -11.378 11.525 1.00 94.50 73 VAL A O 1
ATOM 558 N N . PRO A 1 74 ? -1.362 -12.738 11.372 1.00 95.81 74 PRO A N 1
ATOM 559 C CA . PRO A 1 74 ? -0.448 -11.797 12.001 1.00 95.81 74 PRO A CA 1
ATOM 560 C C . PRO A 1 74 ? -0.118 -10.636 11.055 1.00 95.81 74 PRO A C 1
ATOM 562 O O . PRO A 1 74 ? 0.143 -10.833 9.868 1.00 95.81 74 PRO A O 1
ATOM 565 N N . VAL A 1 75 ? -0.098 -9.426 11.606 1.00 96.19 75 VAL A N 1
ATOM 566 C CA . VAL A 1 75 ? 0.311 -8.187 10.944 1.00 96.19 75 VAL A CA 1
ATOM 567 C C . VAL A 1 75 ? 1.376 -7.527 11.805 1.00 96.19 75 VAL A C 1
ATOM 569 O O . VAL A 1 75 ? 1.118 -7.150 12.948 1.00 96.19 75 VAL A O 1
ATOM 572 N N . PHE A 1 76 ? 2.576 -7.377 11.256 1.00 95.19 76 PHE A N 1
ATOM 573 C CA . PHE A 1 7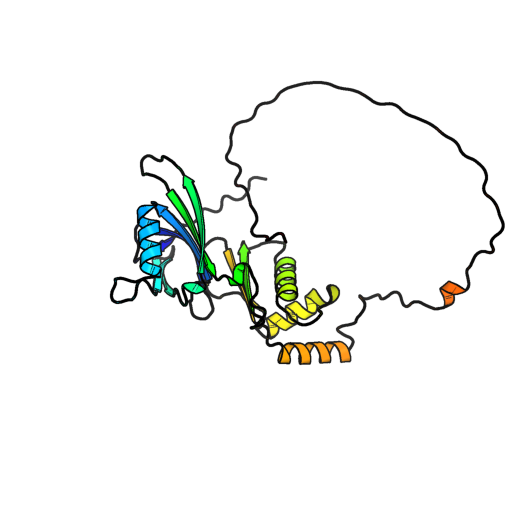6 ? 3.712 -6.783 11.957 1.00 95.19 76 PHE A CA 1
ATOM 574 C C . PHE A 1 76 ? 3.720 -5.271 11.738 1.00 95.19 76 PHE A C 1
ATOM 576 O O . PHE A 1 76 ? 3.532 -4.805 10.622 1.00 95.19 76 PHE A O 1
ATOM 583 N N . ILE A 1 77 ? 3.954 -4.467 12.770 1.00 92.31 77 ILE A N 1
ATOM 584 C CA . ILE A 1 77 ? 3.968 -3.000 12.631 1.00 92.31 77 ILE A CA 1
ATOM 585 C C . ILE A 1 77 ? 5.204 -2.519 11.865 1.00 92.31 77 ILE A C 1
ATOM 587 O O . ILE A 1 77 ? 5.148 -1.518 11.149 1.00 92.31 77 ILE A O 1
ATOM 591 N N . GLY A 1 78 ? 6.313 -3.252 11.979 1.00 87.56 78 GLY A N 1
ATOM 592 C CA . GLY A 1 78 ? 7.587 -2.865 11.389 1.00 87.56 78 GLY A CA 1
ATOM 593 C C . GLY A 1 78 ? 8.095 -1.552 11.989 1.00 87.56 78 GLY A C 1
ATOM 594 O O . GLY A 1 78 ? 8.119 -1.376 13.205 1.00 87.56 78 GLY A O 1
ATOM 595 N N . ASN A 1 79 ? 8.518 -0.618 11.136 1.00 86.12 79 ASN A N 1
ATOM 596 C CA . ASN A 1 79 ? 9.001 0.688 11.582 1.00 86.12 79 ASN A CA 1
ATOM 597 C C . ASN A 1 79 ? 7.851 1.708 11.657 1.00 86.12 79 ASN A C 1
ATOM 599 O O . ASN A 1 79 ? 7.390 2.212 10.630 1.00 86.12 79 ASN A O 1
ATOM 603 N N . VAL A 1 80 ? 7.456 2.060 12.881 1.00 87.31 80 VAL A N 1
ATOM 604 C CA . VAL A 1 80 ? 6.377 3.014 13.189 1.00 87.31 80 VAL A CA 1
ATOM 605 C C . VAL A 1 80 ? 6.641 4.408 12.611 1.00 87.31 80 VAL A C 1
ATOM 607 O O . VAL A 1 80 ? 5.700 5.065 12.174 1.00 87.31 80 VAL A O 1
ATOM 610 N N . ASP A 1 81 ? 7.901 4.845 12.509 1.00 88.31 81 ASP A N 1
ATOM 611 C CA . ASP A 1 81 ? 8.264 6.161 11.950 1.00 88.31 81 ASP A CA 1
ATOM 612 C C . ASP A 1 81 ? 7.944 6.273 10.450 1.00 88.31 81 ASP A C 1
ATOM 614 O O . ASP A 1 81 ? 7.863 7.370 9.877 1.00 88.31 81 ASP A O 1
ATOM 618 N N . ARG A 1 82 ? 7.758 5.125 9.787 1.00 90.19 82 ARG A N 1
ATOM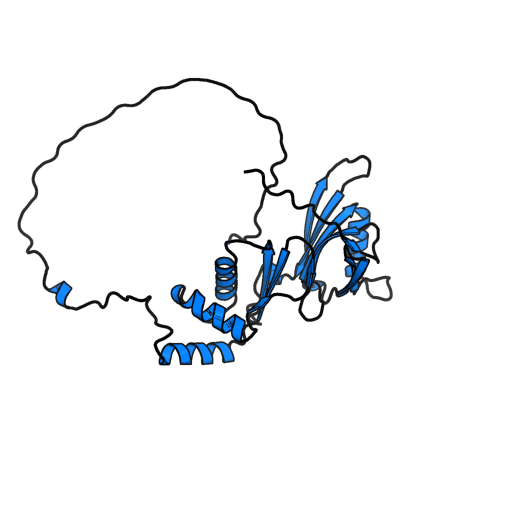 619 C CA . ARG A 1 82 ? 7.313 5.048 8.393 1.00 90.19 82 ARG A CA 1
ATOM 620 C C . ARG A 1 82 ? 5.801 5.076 8.255 1.00 90.19 82 ARG A C 1
ATOM 622 O O . ARG A 1 82 ? 5.340 5.161 7.120 1.00 90.19 82 ARG A O 1
ATOM 629 N N . LEU A 1 83 ? 5.039 5.005 9.343 1.00 93.81 83 LEU A N 1
ATOM 630 C CA . LEU A 1 83 ? 3.586 5.063 9.302 1.00 93.81 83 LEU A CA 1
ATOM 631 C C . LEU A 1 83 ? 3.109 6.506 9.458 1.00 93.81 83 LEU A C 1
ATOM 633 O O . LEU A 1 83 ? 3.438 7.216 10.405 1.00 93.81 83 LEU A O 1
ATOM 637 N N . GLU A 1 84 ? 2.276 6.940 8.525 1.00 94.88 84 GLU A N 1
ATOM 638 C CA . GLU A 1 84 ? 1.491 8.156 8.643 1.00 94.88 84 GLU A CA 1
ATOM 639 C C . GLU A 1 84 ? 0.070 7.825 9.093 1.00 94.88 84 GLU A C 1
ATOM 641 O O . GLU A 1 84 ? -0.488 6.772 8.785 1.00 94.88 84 GLU A O 1
ATOM 646 N N . LYS A 1 85 ? -0.529 8.766 9.826 1.00 94.88 85 LYS A N 1
ATOM 647 C CA . LYS A 1 85 ? -1.884 8.644 10.356 1.00 94.88 85 LYS A CA 1
ATOM 648 C C . LYS A 1 85 ? -2.797 9.699 9.753 1.00 94.88 85 LYS A C 1
ATOM 650 O O . LYS A 1 85 ? -2.489 10.890 9.787 1.00 94.88 85 LYS A O 1
ATOM 655 N N . ARG A 1 86 ? -3.985 9.285 9.316 1.00 94.38 86 ARG A N 1
ATOM 656 C CA . ARG A 1 86 ? -5.115 10.179 9.015 1.00 94.38 86 ARG A CA 1
ATOM 657 C C . ARG A 1 86 ? -6.327 9.753 9.826 1.00 94.38 86 ARG A C 1
ATOM 659 O O . ARG A 1 86 ? -6.579 8.569 9.982 1.00 94.38 86 ARG A O 1
ATOM 666 N N . MET A 1 87 ? -7.072 10.712 10.366 1.00 89.94 87 MET A N 1
ATOM 667 C CA . MET A 1 87 ? -8.231 10.434 11.215 1.00 89.94 87 MET A CA 1
ATOM 668 C C . MET A 1 87 ? -9.417 11.280 10.777 1.00 89.94 87 MET A C 1
ATOM 670 O O . MET A 1 87 ? -9.285 12.488 10.578 1.00 89.94 87 MET A O 1
ATOM 674 N N . THR A 1 88 ? -10.584 10.650 10.697 1.00 85.19 88 THR A N 1
ATOM 675 C CA . THR A 1 88 ? -11.859 11.328 10.476 1.00 85.19 88 THR A CA 1
ATOM 676 C C . THR A 1 88 ? -12.848 10.931 11.562 1.00 85.19 88 THR A C 1
ATOM 678 O O . THR A 1 88 ? -13.085 9.753 11.817 1.00 85.19 88 THR A O 1
ATOM 681 N N . ARG A 1 89 ? -13.484 11.929 12.180 1.00 78.12 89 ARG A N 1
ATOM 682 C CA . ARG A 1 89 ? -14.623 11.707 13.079 1.00 78.12 89 ARG A CA 1
ATOM 683 C C . ARG A 1 89 ? -15.881 11.533 12.240 1.00 78.12 89 ARG A C 1
ATOM 685 O O . ARG A 1 89 ? -16.484 12.532 11.847 1.00 78.12 89 ARG A O 1
ATOM 692 N N . ALA A 1 90 ? -16.226 10.284 11.946 1.00 66.06 90 ALA A N 1
ATOM 693 C CA . ALA A 1 90 ? -17.332 9.938 11.061 1.00 66.06 90 ALA A CA 1
ATOM 694 C C . ALA A 1 90 ? -18.700 10.138 11.732 1.00 66.06 90 ALA A C 1
ATOM 696 O O . ALA A 1 90 ? -19.591 10.731 11.129 1.00 66.06 90 ALA A O 1
ATOM 697 N N . TYR A 1 91 ? -18.848 9.730 12.999 1.00 70.06 91 TYR A N 1
ATOM 698 C CA . TYR A 1 91 ? -20.111 9.850 13.733 1.00 70.06 91 TYR A CA 1
ATOM 699 C C . TYR A 1 91 ? -19.897 10.571 15.060 1.00 70.06 91 TYR A C 1
ATOM 701 O O . TYR A 1 91 ? -19.297 10.038 15.993 1.00 70.06 91 TYR A O 1
ATOM 709 N N . ARG A 1 92 ? -20.387 11.811 15.142 1.00 64.81 92 ARG A N 1
ATOM 710 C CA . ARG A 1 92 ? -20.357 12.624 16.365 1.00 64.81 92 ARG A CA 1
ATOM 711 C C . ARG A 1 92 ? -21.681 12.453 17.109 1.00 64.81 92 ARG A C 1
ATOM 713 O O . ARG A 1 92 ? -22.730 12.513 16.477 1.00 64.81 92 ARG A O 1
ATOM 720 N N . ARG A 1 93 ? -21.628 12.332 18.442 1.00 66.44 93 ARG A N 1
ATOM 721 C CA . ARG A 1 93 ? -22.806 12.290 19.339 1.00 66.44 93 ARG A CA 1
ATOM 722 C C . ARG A 1 93 ? -23.736 11.083 19.133 1.00 66.44 93 ARG A C 1
ATOM 724 O O . ARG A 1 93 ? -24.953 11.237 19.144 1.00 66.44 93 ARG A O 1
ATOM 731 N N . THR A 1 94 ? -23.187 9.882 18.961 1.00 67.19 94 THR A N 1
ATOM 732 C CA . THR A 1 94 ? -24.019 8.672 19.075 1.00 67.19 94 THR A CA 1
ATOM 733 C C . THR A 1 94 ? -24.315 8.384 20.551 1.00 67.19 94 THR A C 1
ATOM 735 O O . THR A 1 94 ? -23.589 8.858 21.428 1.00 67.19 94 THR A O 1
ATOM 738 N N . LEU A 1 95 ? -25.336 7.566 20.833 1.00 62.75 95 LEU A N 1
ATOM 739 C CA . LEU A 1 95 ? -25.631 7.069 22.190 1.00 62.75 95 LEU A CA 1
ATOM 740 C C . LEU A 1 95 ? -24.428 6.358 22.843 1.00 62.75 95 LEU A C 1
ATOM 742 O O . LEU A 1 95 ? -24.360 6.234 24.060 1.00 62.75 95 LEU A O 1
ATOM 746 N N . PHE A 1 96 ? -23.459 5.932 22.030 1.00 64.75 96 PHE A N 1
ATOM 747 C CA . PHE A 1 96 ? -22.270 5.183 22.421 1.00 64.75 96 PHE A CA 1
ATOM 748 C C . PHE A 1 96 ? -20.981 6.025 22.374 1.00 64.75 96 PHE A C 1
ATOM 750 O O . PHE A 1 96 ? -19.885 5.483 22.489 1.00 64.75 96 PHE A O 1
ATOM 757 N N . GLY A 1 97 ? -21.086 7.347 22.205 1.00 73.38 97 GLY A N 1
ATOM 758 C CA . GLY A 1 97 ? -19.944 8.254 22.056 1.00 73.38 97 GLY A CA 1
ATOM 759 C C . GLY A 1 97 ? -19.620 8.590 20.597 1.00 73.38 97 GLY A C 1
ATOM 760 O O . GLY A 1 97 ? -20.474 8.487 19.714 1.00 73.38 97 GLY A O 1
ATOM 761 N N . SER A 1 98 ? -18.399 9.060 20.336 1.00 81.56 98 SER A N 1
ATOM 762 C CA . SER A 1 98 ? -17.944 9.356 18.970 1.00 81.56 98 SER A CA 1
ATOM 763 C C . SER A 1 98 ? -17.201 8.159 18.389 1.00 81.56 98 SER A C 1
ATOM 765 O O . SER A 1 98 ? -16.312 7.613 19.043 1.00 81.56 98 SER A O 1
ATOM 767 N N . LEU A 1 99 ? -17.570 7.770 17.168 1.00 88.31 99 LEU A N 1
ATOM 768 C CA . LEU A 1 99 ? -16.875 6.737 16.405 1.00 88.31 99 LEU A CA 1
ATOM 769 C C . LEU A 1 99 ? -15.934 7.406 15.401 1.00 88.31 99 LEU A C 1
ATOM 771 O O . LEU A 1 99 ? -16.359 8.239 14.586 1.00 88.31 99 LEU A O 1
ATOM 775 N N . SER A 1 100 ? -14.665 7.024 15.468 1.00 90.25 100 SER A N 1
ATOM 776 C CA . SER A 1 100 ? -13.596 7.562 14.638 1.00 90.25 100 SER A CA 1
ATOM 777 C C . SER A 1 100 ? -13.092 6.499 13.673 1.00 90.25 100 SER A C 1
ATOM 779 O O . SER A 1 100 ? -12.919 5.340 14.046 1.00 90.25 100 SER A O 1
ATOM 781 N N . ASN A 1 101 ? -12.846 6.920 12.434 1.00 93.31 101 ASN A N 1
ATOM 782 C CA . ASN A 1 101 ? -12.121 6.136 11.449 1.00 93.31 101 ASN A CA 1
ATOM 783 C C . ASN A 1 101 ? -10.678 6.635 11.386 1.00 93.31 101 ASN A C 1
ATOM 785 O O . ASN A 1 101 ? -10.437 7.845 11.286 1.00 93.31 101 ASN A O 1
ATOM 789 N N . VAL A 1 102 ? -9.729 5.710 11.471 1.00 95.44 102 VAL A N 1
ATOM 790 C CA . VAL A 1 102 ? -8.297 6.007 11.436 1.00 95.44 102 VAL A CA 1
ATOM 791 C C . VAL A 1 102 ? -7.639 5.171 10.367 1.00 95.44 102 VAL A C 1
ATOM 793 O O . VAL A 1 102 ? -7.809 3.959 10.336 1.00 95.44 102 VAL A O 1
ATOM 796 N N . TRP A 1 103 ? -6.855 5.830 9.526 1.00 96.38 103 TRP A N 1
ATOM 797 C CA . TRP A 1 103 ? -5.978 5.195 8.561 1.00 96.38 103 TRP A CA 1
ATOM 798 C C . TRP A 1 103 ? -4.545 5.306 9.044 1.00 96.38 103 TRP A C 1
ATOM 800 O O . TRP A 1 103 ? -4.079 6.410 9.337 1.00 96.38 103 TRP A O 1
ATOM 810 N N . LEU A 1 104 ? -3.865 4.170 9.093 1.00 96.81 104 LEU A N 1
ATOM 811 C CA . LEU A 1 104 ? -2.425 4.054 9.248 1.00 96.81 104 LEU A CA 1
ATOM 812 C C . LEU A 1 104 ? -1.858 3.516 7.946 1.00 96.81 104 LEU A C 1
ATOM 814 O O . LEU A 1 104 ? -2.391 2.549 7.406 1.00 96.81 104 LEU A O 1
ATOM 818 N N . PHE A 1 105 ? -0.821 4.147 7.413 1.00 97.00 105 PHE A N 1
ATOM 819 C CA . PHE A 1 105 ? -0.263 3.741 6.128 1.00 97.00 105 PHE A CA 1
ATOM 820 C C . PHE A 1 105 ? 1.214 4.074 6.006 1.00 97.00 105 PHE A C 1
ATOM 822 O O . PHE A 1 105 ? 1.665 5.099 6.510 1.00 97.00 105 PHE A O 1
ATOM 829 N N . ASP A 1 106 ? 1.960 3.236 5.291 1.00 95.88 106 ASP A N 1
ATOM 830 C CA . ASP A 1 106 ? 3.356 3.514 4.961 1.00 95.88 106 ASP A CA 1
ATOM 831 C C . ASP A 1 106 ? 3.441 4.790 4.107 1.00 95.88 106 ASP A C 1
ATOM 833 O O . ASP A 1 106 ? 2.723 4.946 3.114 1.00 95.88 106 ASP A O 1
ATOM 837 N N . ARG A 1 107 ? 4.339 5.708 4.471 1.00 95.19 107 ARG A N 1
ATOM 838 C CA . ARG A 1 107 ? 4.572 6.996 3.789 1.00 95.19 107 ARG A CA 1
ATOM 839 C C . ARG A 1 107 ? 4.840 6.859 2.292 1.00 95.19 107 ARG A C 1
ATOM 841 O O . ARG A 1 107 ? 4.480 7.752 1.518 1.00 95.19 107 ARG A O 1
ATOM 848 N N . ARG A 1 108 ? 5.397 5.721 1.863 1.00 95.06 108 ARG A N 1
ATOM 849 C CA . ARG A 1 108 ? 5.617 5.382 0.449 1.00 95.06 108 ARG A CA 1
ATOM 850 C C . ARG A 1 108 ? 4.330 5.251 -0.360 1.00 95.06 108 ARG A C 1
ATOM 852 O O . ARG A 1 108 ? 4.399 5.316 -1.582 1.00 95.06 108 ARG A O 1
ATOM 859 N N . CYS A 1 109 ? 3.174 5.113 0.295 1.00 94.00 109 CYS A N 1
ATOM 860 C CA . CYS A 1 109 ? 1.859 5.147 -0.350 1.00 94.00 109 CYS A CA 1
ATOM 861 C C . CYS A 1 109 ? 1.472 6.548 -0.849 1.00 94.00 109 CYS A C 1
ATOM 863 O O . CYS A 1 109 ? 0.566 6.681 -1.671 1.00 94.00 109 CYS A O 1
ATOM 865 N N . VAL A 1 110 ? 2.112 7.600 -0.323 1.00 92.50 110 VAL A N 1
ATOM 866 C CA . VAL A 1 110 ? 1.845 9.000 -0.690 1.00 92.50 110 VAL A CA 1
ATOM 867 C C . VAL A 1 110 ? 3.003 9.592 -1.480 1.00 92.50 110 VAL A C 1
ATOM 869 O O . VAL A 1 110 ? 2.769 10.289 -2.466 1.00 92.50 110 VAL A O 1
ATOM 872 N N . LYS A 1 111 ? 4.242 9.333 -1.052 1.00 93.19 111 LYS A N 1
ATOM 873 C CA . LYS A 1 111 ? 5.445 9.863 -1.693 1.00 93.19 111 LYS A CA 1
ATOM 874 C C . LYS A 1 111 ? 6.430 8.732 -1.989 1.00 93.19 111 LYS A C 1
ATOM 876 O O . LYS A 1 111 ? 6.895 8.106 -1.039 1.00 93.19 111 LYS A O 1
ATOM 881 N N . PRO A 1 112 ? 6.808 8.515 -3.260 1.00 94.88 112 PRO A N 1
ATOM 882 C CA . PRO A 1 112 ? 7.851 7.562 -3.609 1.00 94.88 112 PRO A CA 1
ATOM 883 C C . PRO A 1 112 ? 9.160 7.821 -2.865 1.00 94.88 112 PRO A C 1
ATOM 885 O O . PRO A 1 112 ? 9.605 8.965 -2.717 1.00 94.88 112 PRO A O 1
ATOM 888 N N . ASP A 1 113 ? 9.808 6.741 -2.452 1.00 94.69 113 ASP A N 1
ATOM 889 C CA . ASP A 1 113 ? 11.178 6.756 -1.971 1.00 94.69 113 ASP A CA 1
ATOM 890 C C . ASP A 1 113 ? 12.124 6.731 -3.176 1.00 94.69 113 ASP A C 1
ATOM 892 O O . ASP A 1 113 ? 12.537 5.678 -3.666 1.00 94.69 113 ASP A O 1
ATOM 896 N N . LYS A 1 114 ? 12.439 7.930 -3.673 1.00 92.75 114 LYS A N 1
ATOM 897 C CA . LYS A 1 114 ? 13.318 8.121 -4.833 1.00 92.75 114 LYS A CA 1
ATOM 898 C C . LYS A 1 114 ? 14.759 7.681 -4.575 1.00 92.75 114 LYS A C 1
ATOM 900 O O . LYS A 1 114 ? 15.443 7.332 -5.529 1.00 92.75 114 LYS A O 1
ATOM 905 N N . ALA A 1 115 ? 15.219 7.689 -3.321 1.00 93.00 115 ALA A N 1
ATOM 906 C CA . ALA A 1 115 ? 16.577 7.262 -2.988 1.00 93.00 115 ALA A CA 1
ATOM 907 C C . ALA A 1 115 ? 16.741 5.749 -3.191 1.00 93.00 115 ALA A C 1
ATOM 909 O O . ALA A 1 115 ? 17.758 5.307 -3.715 1.00 93.00 115 ALA A O 1
ATOM 910 N N . ASN A 1 116 ? 15.705 4.979 -2.848 1.00 94.25 116 ASN A N 1
ATOM 911 C CA . ASN A 1 116 ? 15.677 3.525 -3.015 1.00 94.25 116 ASN A CA 1
ATOM 912 C C . ASN A 1 116 ? 14.886 3.065 -4.255 1.00 94.25 116 ASN A C 1
ATOM 914 O O . ASN A 1 116 ? 14.563 1.884 -4.361 1.00 94.25 116 ASN A O 1
ATOM 918 N N . ALA A 1 117 ? 14.518 3.993 -5.150 1.00 96.62 117 ALA A N 1
ATOM 919 C CA . ALA A 1 117 ? 13.671 3.755 -6.323 1.00 96.62 117 ALA A CA 1
ATOM 920 C C . ALA A 1 117 ? 12.456 2.847 -6.024 1.00 96.62 117 ALA A C 1
ATOM 922 O O . ALA A 1 117 ? 12.134 1.927 -6.783 1.00 96.62 117 ALA A O 1
ATOM 923 N N . SER A 1 118 ? 11.791 3.096 -4.889 1.00 96.44 118 SER A N 1
ATOM 924 C CA . SER A 1 118 ? 10.688 2.267 -4.402 1.00 96.44 118 SER A CA 1
ATOM 925 C C . SER A 1 118 ? 9.446 3.079 -4.056 1.00 96.44 118 SER A C 1
ATOM 927 O O . SER A 1 118 ? 9.523 4.227 -3.622 1.00 96.44 118 SER A O 1
ATOM 929 N N . ALA A 1 119 ? 8.277 2.478 -4.233 1.00 97.19 119 ALA A N 1
ATOM 930 C CA . ALA A 1 119 ? 7.000 3.075 -3.884 1.00 97.19 119 ALA A CA 1
ATOM 931 C C . ALA A 1 119 ? 5.959 1.997 -3.576 1.00 97.19 119 ALA A C 1
ATOM 933 O O . ALA A 1 119 ? 6.113 0.826 -3.932 1.00 97.19 119 ALA A O 1
ATOM 934 N N . LEU A 1 120 ? 4.882 2.408 -2.915 1.00 96.88 120 LEU A N 1
ATOM 935 C CA . LEU A 1 120 ? 3.723 1.565 -2.659 1.00 96.88 120 LEU A CA 1
ATOM 936 C C . LEU A 1 120 ? 2.495 2.234 -3.264 1.00 96.88 120 LEU A C 1
ATOM 938 O O . LEU A 1 120 ? 2.376 3.457 -3.262 1.00 96.88 120 LEU A O 1
ATOM 942 N N . ALA A 1 121 ? 1.567 1.436 -3.774 1.00 96.06 121 ALA A N 1
ATOM 943 C CA . ALA A 1 121 ? 0.280 1.930 -4.230 1.00 96.06 121 ALA A CA 1
ATOM 944 C C . ALA A 1 121 ? -0.851 1.123 -3.609 1.00 96.06 121 ALA A C 1
ATOM 946 O O . ALA A 1 121 ? -0.823 -0.104 -3.591 1.00 96.06 121 ALA A O 1
ATOM 947 N N . LEU A 1 122 ? -1.868 1.842 -3.144 1.00 95.81 122 LEU A N 1
ATOM 948 C CA . LEU A 1 122 ? -3.122 1.286 -2.658 1.00 95.81 122 LEU A CA 1
ATOM 949 C C . LEU A 1 122 ? -4.213 1.646 -3.657 1.00 95.81 122 LEU A C 1
ATOM 951 O O . LEU A 1 122 ? -4.396 2.821 -3.990 1.00 95.81 122 LEU A O 1
ATOM 955 N N . LEU A 1 123 ? -4.923 0.639 -4.148 1.00 94.31 123 LEU A N 1
ATOM 956 C CA . LEU A 1 123 ? -5.981 0.807 -5.137 1.00 94.31 123 LEU A CA 1
ATOM 957 C C . LEU A 1 123 ? -7.232 0.047 -4.696 1.00 94.31 123 LEU A C 1
ATOM 959 O O . LEU A 1 123 ? -7.112 -1.052 -4.157 1.00 94.31 123 LEU A O 1
ATOM 963 N N . PRO A 1 124 ? -8.439 0.581 -4.949 1.00 93.12 124 PRO A N 1
ATOM 964 C CA . PRO A 1 124 ? -9.650 -0.221 -4.884 1.00 93.12 124 PRO A CA 1
ATOM 965 C C . PRO A 1 124 ? -9.538 -1.436 -5.806 1.00 93.12 124 PRO A C 1
ATOM 967 O O . PRO A 1 124 ? -9.063 -1.325 -6.942 1.00 93.12 124 PRO A O 1
ATOM 970 N N . ARG A 1 125 ? -9.997 -2.593 -5.333 1.00 89.38 125 ARG A N 1
ATOM 971 C CA . ARG A 1 125 ? -10.078 -3.804 -6.153 1.00 89.38 125 ARG A CA 1
ATOM 972 C C . ARG A 1 125 ? -10.970 -3.546 -7.364 1.00 89.38 125 ARG A C 1
ATOM 974 O O . ARG A 1 125 ? -12.022 -2.926 -7.248 1.00 89.38 125 ARG A O 1
ATOM 981 N N . GLY A 1 126 ? -10.537 -4.017 -8.531 1.00 86.38 126 GLY A N 1
ATOM 982 C CA . GLY A 1 126 ? -11.290 -3.848 -9.777 1.00 86.38 126 GLY A CA 1
ATOM 983 C C . GLY A 1 126 ? -11.287 -2.424 -10.348 1.00 86.38 126 GLY A C 1
ATOM 984 O O . GLY A 1 126 ? -12.091 -2.131 -11.227 1.00 86.38 126 GLY A O 1
ATOM 985 N N . ASN A 1 127 ? -10.404 -1.529 -9.886 1.00 88.19 127 ASN A N 1
ATOM 986 C CA . ASN A 1 127 ? -10.313 -0.175 -10.434 1.00 88.19 127 ASN A CA 1
ATOM 987 C C . ASN A 1 127 ? -9.971 -0.195 -11.940 1.00 88.19 127 ASN A C 1
ATOM 989 O O . ASN A 1 127 ? -8.917 -0.694 -12.341 1.00 88.19 127 ASN A O 1
ATOM 993 N N . ALA A 1 128 ? -10.837 0.408 -12.762 1.00 86.75 128 ALA A N 1
ATOM 994 C CA . ALA A 1 128 ? -10.687 0.472 -14.217 1.00 86.75 128 ALA A CA 1
ATOM 995 C C . ALA A 1 128 ? -9.398 1.183 -14.674 1.00 86.75 128 ALA A C 1
ATOM 997 O O . ALA A 1 128 ? -8.827 0.832 -15.701 1.00 86.75 128 ALA A O 1
ATOM 998 N N . HIS A 1 129 ? -8.890 2.135 -13.886 1.00 88.88 129 HIS A N 1
ATOM 999 C CA . HIS A 1 129 ? -7.694 2.925 -14.200 1.00 88.88 129 HIS A CA 1
ATOM 1000 C C . HIS A 1 129 ? -6.410 2.353 -13.588 1.00 88.88 129 HIS A C 1
ATOM 1002 O O . HIS A 1 129 ? -5.422 3.070 -13.417 1.00 88.88 129 HIS A O 1
ATOM 1008 N N . ARG A 1 130 ? -6.399 1.064 -13.222 1.00 90.75 130 ARG A N 1
ATOM 1009 C CA . ARG A 1 130 ? -5.249 0.420 -12.567 1.00 90.75 130 ARG A CA 1
ATOM 1010 C C . ARG A 1 130 ? -3.942 0.639 -13.335 1.00 90.75 130 ARG A C 1
ATOM 1012 O O . ARG A 1 130 ? -2.958 1.046 -12.726 1.00 90.75 130 ARG A O 1
ATOM 1019 N N . LEU A 1 131 ? -3.936 0.418 -14.651 1.00 91.81 131 LEU A N 1
ATOM 1020 C CA . LEU A 1 131 ? -2.731 0.572 -15.478 1.00 91.81 131 LEU A CA 1
ATOM 1021 C C . LEU A 1 131 ? -2.217 2.016 -15.499 1.00 91.81 131 LEU A C 1
ATOM 1023 O O . LEU A 1 131 ? -1.021 2.230 -15.330 1.00 91.81 131 LEU A O 1
ATOM 1027 N N . ASP A 1 132 ? -3.105 3.004 -15.621 1.00 93.88 132 ASP A N 1
ATOM 1028 C CA . ASP A 1 132 ? -2.719 4.423 -15.623 1.00 93.88 132 ASP A CA 1
ATOM 1029 C C . ASP A 1 132 ? -2.111 4.844 -14.277 1.00 93.88 132 ASP A C 1
ATOM 1031 O O . ASP A 1 132 ? -1.120 5.580 -14.219 1.00 93.88 132 ASP A O 1
ATOM 1035 N N . ARG A 1 133 ?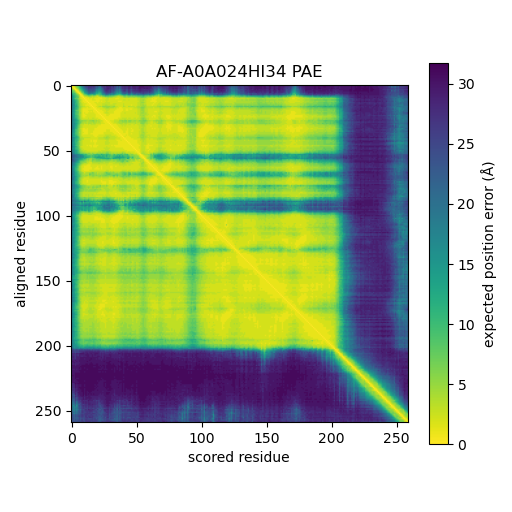 -2.672 4.333 -13.174 1.00 94.06 133 ARG A N 1
ATOM 1036 C CA . ARG A 1 133 ? -2.148 4.568 -11.821 1.00 94.06 133 ARG A CA 1
ATOM 1037 C C . ARG A 1 133 ? -0.785 3.911 -11.618 1.00 94.06 133 ARG A C 1
ATOM 1039 O O . ARG A 1 133 ? 0.097 4.556 -11.059 1.00 94.06 133 ARG A O 1
ATOM 1046 N N . MET A 1 134 ? -0.594 2.678 -12.092 1.00 95.38 134 MET A N 1
ATOM 1047 C CA . MET A 1 134 ? 0.713 2.009 -12.054 1.00 95.38 134 MET A CA 1
ATOM 1048 C C . MET A 1 134 ? 1.742 2.749 -12.909 1.00 95.38 134 MET A C 1
ATOM 1050 O O . MET A 1 134 ? 2.860 2.966 -12.456 1.00 95.38 134 MET A O 1
ATOM 1054 N N . TRP A 1 135 ? 1.363 3.208 -14.104 1.00 96.75 135 TRP A N 1
ATOM 1055 C CA . TRP A 1 135 ? 2.257 3.986 -14.960 1.00 96.75 135 TRP A CA 1
ATOM 1056 C C . TRP A 1 135 ? 2.704 5.290 -14.301 1.00 96.75 135 TRP A C 1
ATOM 1058 O O . TRP A 1 135 ? 3.882 5.637 -14.330 1.00 96.75 135 TRP A O 1
ATOM 1068 N N . THR A 1 136 ? 1.772 5.991 -13.656 1.00 95.50 136 THR A N 1
ATOM 1069 C CA . THR A 1 136 ? 2.077 7.221 -12.916 1.00 95.50 136 THR A CA 1
ATOM 1070 C C . THR A 1 136 ? 3.054 6.941 -11.777 1.00 95.50 136 THR A C 1
ATOM 1072 O O . THR A 1 136 ? 4.079 7.607 -11.686 1.00 95.50 136 THR A O 1
ATOM 1075 N N . LEU A 1 137 ? 2.808 5.888 -10.989 1.00 95.81 137 LEU A N 1
ATOM 1076 C CA . LEU A 1 137 ? 3.715 5.456 -9.924 1.00 95.81 137 LEU A CA 1
ATOM 1077 C C . LEU A 1 137 ? 5.129 5.170 -10.452 1.00 95.81 137 LEU A C 1
ATOM 1079 O O . LEU A 1 137 ? 6.111 5.596 -9.846 1.00 95.81 137 LEU A O 1
ATOM 1083 N N . VAL A 1 138 ? 5.235 4.472 -11.587 1.00 97.25 138 VAL A N 1
ATOM 1084 C CA . VAL A 1 138 ? 6.518 4.155 -12.227 1.00 97.25 138 VAL A CA 1
ATOM 1085 C C . VAL A 1 138 ? 7.241 5.423 -12.669 1.00 97.25 138 VAL A C 1
ATOM 1087 O O . VAL A 1 138 ? 8.407 5.584 -12.317 1.00 97.25 138 VAL A O 1
ATOM 1090 N N . ARG A 1 139 ? 6.568 6.345 -13.369 1.00 96.25 139 ARG A N 1
ATOM 1091 C CA . ARG A 1 139 ? 7.173 7.620 -13.798 1.00 96.25 139 ARG A CA 1
ATOM 1092 C C . ARG A 1 139 ? 7.629 8.479 -12.619 1.00 96.25 139 ARG A C 1
ATOM 1094 O O . ARG A 1 139 ? 8.698 9.073 -12.680 1.00 96.25 139 ARG A O 1
ATOM 1101 N N . ASP A 1 140 ? 6.853 8.511 -11.540 1.00 95.12 140 ASP A N 1
ATOM 1102 C CA . ASP A 1 140 ? 7.171 9.328 -10.366 1.00 95.12 140 ASP A CA 1
ATOM 1103 C C . ASP A 1 140 ? 8.345 8.763 -9.547 1.00 95.12 140 ASP A C 1
ATOM 1105 O O . ASP A 1 140 ? 9.018 9.508 -8.827 1.00 95.12 140 ASP A O 1
ATOM 1109 N N . THR A 1 141 ? 8.589 7.452 -9.646 1.00 96.38 141 THR A N 1
ATOM 1110 C CA . THR A 1 141 ? 9.595 6.722 -8.854 1.00 96.38 141 THR A CA 1
ATOM 1111 C C . THR A 1 141 ? 10.889 6.468 -9.628 1.00 96.38 141 THR A C 1
ATOM 1113 O O . THR A 1 141 ? 11.970 6.491 -9.040 1.00 96.38 141 THR A O 1
ATOM 1116 N N . CYS A 1 142 ? 10.797 6.204 -10.933 1.00 95.69 142 CYS A N 1
ATOM 1117 C CA . CYS A 1 142 ? 11.936 5.836 -11.765 1.00 95.69 142 CYS A CA 1
ATOM 1118 C C . CYS A 1 142 ? 12.826 7.059 -12.052 1.00 95.69 142 CYS A C 1
ATOM 1120 O O . CYS A 1 142 ? 12.318 8.092 -12.482 1.00 95.69 142 CYS A O 1
ATOM 1122 N N . PRO A 1 143 ? 14.157 6.960 -11.879 1.00 94.62 143 PRO A N 1
ATOM 1123 C CA . PRO A 1 143 ? 15.067 8.052 -12.226 1.00 94.62 143 PRO A CA 1
ATOM 1124 C C . PRO A 1 143 ? 15.332 8.173 -13.738 1.00 94.62 143 PRO A C 1
ATOM 1126 O O . PRO A 1 143 ? 15.954 9.141 -14.169 1.00 94.62 143 PRO A O 1
ATOM 1129 N N . LEU A 1 144 ? 14.910 7.191 -14.545 1.00 94.38 144 LEU A N 1
ATOM 1130 C CA . LEU A 1 144 ? 15.140 7.170 -15.990 1.00 94.38 144 LEU A CA 1
ATOM 1131 C C . LEU A 1 144 ? 14.039 7.949 -16.733 1.00 94.38 144 LEU A C 1
ATOM 1133 O O . LEU A 1 144 ? 12.874 7.876 -16.338 1.00 94.38 144 LEU A O 1
ATOM 1137 N N . PRO A 1 145 ? 14.362 8.654 -17.834 1.00 92.62 145 PRO A N 1
ATOM 1138 C CA . PRO A 1 145 ? 13.370 9.359 -18.639 1.00 92.62 145 PRO A CA 1
ATOM 1139 C C . PRO A 1 145 ? 12.545 8.361 -19.463 1.00 92.62 145 PRO A C 1
ATOM 1141 O O . PRO A 1 145 ? 12.918 7.982 -20.572 1.00 92.62 145 PRO A O 1
ATOM 1144 N N . LEU A 1 146 ? 11.427 7.907 -18.901 1.00 95.62 146 LEU A N 1
ATOM 1145 C CA . LEU A 1 146 ? 10.504 6.992 -19.566 1.00 95.62 146 LEU A CA 1
ATOM 1146 C C . LEU A 1 146 ? 9.505 7.761 -20.442 1.00 95.62 146 LEU A C 1
ATOM 1148 O O . LEU A 1 146 ? 8.921 8.751 -20.002 1.00 95.62 146 LEU A O 1
ATOM 1152 N N . LEU A 1 147 ? 9.288 7.285 -21.669 1.00 95.19 147 LEU A N 1
ATOM 1153 C CA . LEU A 1 147 ? 8.330 7.871 -22.610 1.00 95.19 147 LEU A CA 1
ATOM 1154 C C . LEU A 1 147 ? 6.952 7.221 -22.465 1.00 95.19 147 LEU A C 1
ATOM 1156 O O . LEU A 1 147 ? 6.846 6.023 -22.214 1.00 95.19 147 LEU A O 1
ATOM 1160 N N . ASP A 1 148 ? 5.884 7.994 -22.662 1.00 94.12 148 ASP A N 1
ATOM 1161 C CA . ASP A 1 148 ? 4.514 7.516 -22.430 1.00 94.12 148 ASP A CA 1
ATOM 1162 C C . ASP A 1 148 ? 4.104 6.358 -23.343 1.00 94.12 148 ASP A C 1
ATOM 1164 O O . ASP A 1 148 ? 3.386 5.459 -22.909 1.00 94.12 148 ASP A O 1
ATOM 1168 N N . HIS A 1 149 ? 4.598 6.312 -24.580 1.00 93.69 149 HIS A N 1
ATOM 1169 C CA . HIS A 1 149 ? 4.322 5.189 -25.478 1.00 93.69 149 HIS A CA 1
ATOM 1170 C C . HIS A 1 149 ? 5.100 3.917 -25.116 1.00 93.69 149 HIS A C 1
ATOM 1172 O O . HIS A 1 149 ? 4.776 2.856 -25.637 1.00 93.69 149 HIS A O 1
ATOM 1178 N N . TRP A 1 150 ? 6.078 3.981 -24.204 1.00 95.44 150 TRP A N 1
ATOM 1179 C CA . TRP A 1 150 ? 6.757 2.792 -23.667 1.00 95.44 150 TRP A CA 1
ATOM 1180 C C . TRP A 1 150 ? 5.958 2.107 -22.555 1.00 95.44 150 TRP A C 1
ATOM 1182 O O . TRP A 1 150 ? 6.352 1.035 -22.096 1.00 95.44 150 TRP A O 1
ATOM 1192 N N . ARG A 1 151 ? 4.853 2.721 -22.103 1.00 95.88 151 ARG A N 1
ATOM 1193 C CA . ARG A 1 151 ? 4.078 2.310 -20.926 1.00 95.88 151 ARG A CA 1
ATOM 1194 C C . ARG A 1 151 ? 3.839 0.808 -20.849 1.00 95.88 151 ARG A C 1
ATOM 1196 O O . ARG A 1 151 ? 4.111 0.209 -19.816 1.00 95.88 151 ARG A O 1
ATOM 1203 N N . GLU A 1 152 ? 3.301 0.213 -21.906 1.00 95.06 152 GLU A N 1
ATOM 1204 C CA . GLU A 1 152 ? 2.872 -1.190 -21.877 1.00 95.06 152 GLU A CA 1
ATOM 1205 C C . GLU A 1 152 ? 4.072 -2.131 -21.773 1.00 95.06 152 GLU A C 1
ATOM 1207 O O . GLU A 1 152 ? 4.147 -2.912 -20.826 1.00 95.06 152 GLU A O 1
ATOM 1212 N N . THR A 1 153 ? 5.069 -1.955 -22.642 1.00 95.81 153 THR A N 1
ATOM 1213 C CA . THR A 1 153 ? 6.315 -2.732 -22.623 1.00 95.81 153 THR A CA 1
ATOM 1214 C C . THR A 1 153 ? 7.058 -2.606 -21.292 1.00 95.81 153 THR A C 1
ATOM 1216 O O . THR A 1 153 ? 7.572 -3.589 -20.765 1.00 95.81 153 THR A O 1
ATOM 1219 N N . VAL A 1 154 ? 7.125 -1.399 -20.719 1.00 97.38 154 VAL A N 1
ATOM 1220 C CA . VAL A 1 154 ? 7.829 -1.162 -19.449 1.00 97.38 154 VAL A CA 1
ATOM 1221 C C . VAL A 1 154 ? 7.074 -1.777 -18.275 1.00 97.38 154 VAL A C 1
ATOM 1223 O O . VAL A 1 154 ? 7.700 -2.396 -17.418 1.00 97.38 154 VAL A O 1
ATOM 1226 N N . LEU A 1 155 ? 5.746 -1.640 -18.217 1.00 97.50 155 LEU A N 1
ATOM 1227 C CA . LEU A 1 155 ? 4.950 -2.255 -17.153 1.00 97.50 155 LEU A CA 1
ATOM 1228 C C . LEU A 1 155 ? 5.044 -3.784 -17.195 1.00 97.50 155 LEU A C 1
ATOM 1230 O O . LEU A 1 155 ? 5.218 -4.400 -16.144 1.00 97.50 155 LEU A O 1
ATOM 1234 N N . GLU A 1 156 ? 4.983 -4.384 -18.384 1.00 97.06 156 GLU A N 1
ATOM 1235 C CA . GLU A 1 156 ? 5.159 -5.828 -18.571 1.00 97.06 156 GLU A CA 1
ATOM 1236 C C . GLU A 1 156 ? 6.558 -6.288 -18.136 1.00 97.06 156 GLU A C 1
ATOM 1238 O O . GLU A 1 156 ? 6.698 -7.258 -17.388 1.00 97.06 156 GLU A O 1
ATOM 1243 N N . LEU A 1 157 ? 7.602 -5.552 -18.528 1.00 97.31 157 LEU A N 1
ATOM 1244 C CA . LEU A 1 157 ? 8.979 -5.834 -18.126 1.00 97.31 157 LEU A CA 1
ATOM 1245 C C . LEU A 1 157 ? 9.158 -5.780 -16.601 1.00 97.31 157 LEU A C 1
ATOM 1247 O O . LEU A 1 157 ? 9.786 -6.669 -16.024 1.00 97.31 157 LEU A O 1
ATOM 1251 N N . LEU A 1 158 ? 8.615 -4.749 -15.945 1.00 97.88 158 LEU A N 1
ATOM 1252 C CA . LEU A 1 158 ? 8.703 -4.585 -14.492 1.00 97.88 158 LEU A CA 1
ATOM 1253 C C . LEU A 1 158 ? 7.968 -5.705 -13.747 1.00 97.88 158 LEU A C 1
ATOM 1255 O O . LEU A 1 158 ? 8.459 -6.160 -12.717 1.00 97.88 158 LEU A O 1
ATOM 1259 N N . GLN A 1 159 ? 6.826 -6.161 -14.264 1.00 96.88 159 GLN A N 1
ATOM 1260 C CA . GLN A 1 159 ? 6.086 -7.291 -13.696 1.00 96.88 159 GLN A CA 1
ATOM 1261 C C . GLN A 1 159 ? 6.843 -8.608 -13.880 1.00 96.88 159 GLN A C 1
ATOM 1263 O O . GLN A 1 159 ? 7.021 -9.350 -12.920 1.00 96.88 159 GLN A O 1
ATOM 1268 N N . THR A 1 160 ? 7.362 -8.860 -15.084 1.00 96.75 160 THR A N 1
ATOM 1269 C CA . THR A 1 160 ? 8.135 -10.072 -15.412 1.00 96.75 160 THR A CA 1
ATOM 1270 C C . THR A 1 160 ? 9.385 -10.211 -14.542 1.00 96.75 160 THR A C 1
ATOM 1272 O O . THR A 1 160 ? 9.815 -11.317 -14.234 1.00 96.75 160 THR A O 1
ATOM 1275 N N . ARG A 1 161 ? 9.979 -9.084 -14.139 1.00 96.81 161 ARG A N 1
ATOM 1276 C CA . ARG A 1 161 ? 11.166 -9.036 -13.276 1.00 96.81 161 ARG A CA 1
ATOM 1277 C C . ARG A 1 161 ? 10.852 -8.838 -11.792 1.00 96.81 161 ARG A C 1
ATOM 1279 O O . ARG A 1 161 ? 11.761 -8.512 -11.039 1.00 96.81 161 ARG A O 1
ATOM 1286 N N . GLU A 1 162 ? 9.586 -8.956 -11.391 1.00 95.94 162 GLU A N 1
ATOM 1287 C CA . GLU A 1 162 ? 9.119 -8.777 -10.004 1.00 95.94 162 GLU A CA 1
ATOM 1288 C C . GLU A 1 162 ? 9.484 -7.419 -9.364 1.00 95.94 162 GLU A C 1
ATOM 1290 O O . GLU A 1 162 ? 9.454 -7.247 -8.141 1.00 95.94 162 GLU A O 1
ATOM 1295 N N . MET A 1 163 ? 9.792 -6.416 -10.193 1.00 97.50 163 MET A N 1
ATOM 1296 C CA . MET A 1 163 ? 10.022 -5.035 -9.760 1.00 97.50 163 MET A CA 1
ATOM 1297 C C . MET A 1 163 ? 8.704 -4.315 -9.488 1.00 97.50 163 MET A C 1
ATOM 1299 O O . MET A 1 163 ? 8.656 -3.414 -8.654 1.00 97.50 163 MET A O 1
ATOM 1303 N N . LEU A 1 164 ? 7.635 -4.703 -10.186 1.00 97.44 164 LEU A N 1
ATOM 1304 C CA . LEU A 1 164 ? 6.266 -4.275 -9.927 1.00 97.44 164 LEU A CA 1
ATOM 1305 C C . LEU A 1 164 ? 5.420 -5.508 -9.607 1.00 97.44 164 LEU A C 1
ATOM 1307 O O . LEU A 1 164 ? 5.093 -6.282 -10.501 1.00 97.44 164 LEU A O 1
ATOM 1311 N N . ALA A 1 165 ? 5.053 -5.675 -8.341 1.00 96.06 165 ALA A N 1
ATOM 1312 C CA . ALA A 1 165 ? 4.329 -6.846 -7.862 1.00 96.06 165 ALA A CA 1
ATOM 1313 C C . ALA A 1 165 ? 3.111 -6.449 -7.026 1.00 96.06 165 ALA A C 1
ATOM 1315 O O . ALA A 1 165 ? 3.096 -5.409 -6.366 1.00 96.06 165 ALA A O 1
ATOM 1316 N N . ARG A 1 166 ? 2.081 -7.297 -7.026 1.00 95.69 166 ARG A N 1
ATOM 1317 C CA . ARG A 1 166 ? 0.961 -7.160 -6.091 1.00 95.69 166 ARG A CA 1
ATOM 1318 C C . ARG A 1 166 ? 1.415 -7.614 -4.706 1.00 95.69 166 ARG A C 1
ATOM 1320 O O . ARG A 1 166 ? 2.095 -8.627 -4.596 1.00 95.69 166 ARG A O 1
ATOM 1327 N N . LEU A 1 167 ? 0.998 -6.900 -3.666 1.00 96.62 167 LEU A N 1
ATOM 1328 C CA . LEU A 1 167 ? 1.233 -7.324 -2.291 1.00 96.62 167 LEU A CA 1
ATOM 1329 C C . LEU A 1 167 ? 0.430 -8.596 -1.964 1.00 96.62 167 LEU A C 1
ATOM 1331 O O . LEU A 1 167 ? -0.721 -8.716 -2.403 1.00 96.62 167 LEU A O 1
ATOM 1335 N N . PRO A 1 168 ? 1.006 -9.535 -1.194 1.00 94.31 168 PRO A N 1
ATOM 1336 C CA . PRO A 1 168 ? 0.428 -10.862 -0.998 1.00 94.31 168 PRO A CA 1
ATOM 1337 C C . PRO A 1 168 ? -0.773 -10.848 -0.054 1.00 94.31 168 PRO A C 1
ATOM 1339 O O . PRO A 1 168 ? -1.668 -11.683 -0.185 1.00 94.31 168 PRO A O 1
ATOM 1342 N N . PHE A 1 169 ? -0.820 -9.893 0.878 1.00 94.75 169 PHE A N 1
ATOM 1343 C CA . PHE A 1 169 ? -1.879 -9.801 1.870 1.00 94.75 169 PHE A CA 1
ATOM 1344 C C . PHE A 1 169 ? -2.697 -8.524 1.705 1.00 94.75 169 PHE A C 1
ATOM 1346 O O . PHE A 1 169 ? -2.180 -7.409 1.789 1.00 94.75 169 PHE A O 1
ATOM 1353 N N . ALA A 1 170 ? -4.003 -8.696 1.509 1.00 95.12 170 ALA A N 1
ATOM 1354 C CA . ALA A 1 170 ? -4.958 -7.604 1.535 1.00 95.12 170 ALA A CA 1
ATOM 1355 C C . ALA A 1 170 ? -6.351 -8.104 1.948 1.00 95.12 170 ALA A C 1
ATOM 1357 O O . ALA A 1 170 ? -6.903 -9.005 1.312 1.00 95.12 170 ALA A O 1
ATOM 1358 N N . LEU A 1 171 ? -6.936 -7.464 2.956 1.00 94.19 171 LEU A N 1
ATOM 1359 C CA . LEU A 1 171 ? -8.310 -7.612 3.427 1.00 94.19 171 LEU A CA 1
ATOM 1360 C C . LEU A 1 171 ? -9.118 -6.352 3.108 1.00 94.19 171 LEU A C 1
ATOM 1362 O O . LEU A 1 171 ? -8.582 -5.240 3.082 1.00 94.19 171 LEU A O 1
ATOM 1366 N N . GLY A 1 172 ? -10.420 -6.528 2.893 1.00 92.44 172 GLY A N 1
ATOM 1367 C CA . GLY A 1 172 ? -11.320 -5.437 2.537 1.00 92.44 172 GLY A CA 1
ATOM 1368 C C . GLY A 1 172 ? -11.199 -4.980 1.072 1.00 92.44 172 GLY A C 1
ATOM 1369 O O . GLY A 1 172 ? -10.683 -5.708 0.212 1.00 92.44 172 GLY A O 1
ATOM 1370 N N . PRO A 1 173 ? -11.691 -3.770 0.750 1.00 92.06 173 PRO A N 1
ATOM 1371 C CA . PRO A 1 173 ? -11.898 -3.321 -0.628 1.00 92.06 173 PRO A CA 1
ATOM 1372 C C . PRO A 1 173 ? -10.620 -2.889 -1.356 1.00 92.06 173 PRO A C 1
ATOM 1374 O O . PRO A 1 173 ? -10.677 -2.585 -2.548 1.00 92.06 173 PRO A O 1
ATOM 1377 N N . LEU A 1 174 ? -9.479 -2.831 -0.668 1.00 93.38 174 LEU A N 1
ATOM 1378 C CA . LEU A 1 174 ? -8.210 -2.388 -1.240 1.00 93.38 174 LEU A CA 1
ATOM 1379 C C . LEU A 1 174 ? -7.320 -3.570 -1.623 1.00 93.38 174 LEU A C 1
ATOM 1381 O O . LEU A 1 174 ? -7.378 -4.646 -1.030 1.00 93.38 174 LEU A O 1
ATOM 1385 N N . GLU A 1 175 ? -6.465 -3.332 -2.607 1.00 95.06 175 GLU A N 1
ATOM 1386 C CA . GLU A 1 175 ? -5.280 -4.122 -2.908 1.00 95.06 175 GLU A CA 1
ATOM 1387 C C . GLU A 1 175 ? -4.035 -3.233 -2.877 1.00 95.06 175 GLU A C 1
ATOM 1389 O O . GLU A 1 175 ? -4.106 -2.025 -3.126 1.00 95.06 175 GLU A O 1
ATOM 1394 N N . GLY A 1 176 ? -2.894 -3.844 -2.568 1.00 96.00 176 GLY A N 1
ATOM 1395 C CA . GLY A 1 176 ? -1.600 -3.180 -2.562 1.00 96.00 176 GLY A CA 1
ATOM 1396 C C . GLY A 1 176 ? -0.724 -3.610 -3.731 1.00 96.00 176 GLY A C 1
ATOM 1397 O O . GLY A 1 176 ? -0.791 -4.756 -4.174 1.00 96.00 176 GLY A O 1
ATOM 1398 N N . HIS A 1 177 ? 0.127 -2.701 -4.194 1.00 96.75 177 HIS A N 1
ATOM 1399 C CA . HIS A 1 177 ? 1.179 -2.957 -5.176 1.00 96.75 177 HIS A CA 1
ATOM 1400 C C . HIS A 1 177 ? 2.505 -2.389 -4.669 1.00 96.75 177 HIS A C 1
ATOM 1402 O O . HIS A 1 177 ? 2.547 -1.269 -4.152 1.00 96.75 177 HIS A O 1
ATOM 1408 N N . ARG A 1 178 ? 3.580 -3.158 -4.834 1.00 96.88 178 ARG A N 1
ATOM 1409 C CA . ARG A 1 178 ? 4.962 -2.778 -4.547 1.00 96.88 178 ARG A CA 1
ATOM 1410 C C . ARG A 1 178 ? 5.681 -2.478 -5.846 1.00 96.88 178 ARG A C 1
ATOM 1412 O O . ARG A 1 178 ? 5.720 -3.315 -6.742 1.00 96.88 178 ARG A O 1
ATOM 1419 N N . LEU A 1 179 ? 6.293 -1.303 -5.899 1.00 97.75 179 LEU A N 1
ATOM 1420 C CA . LEU A 1 179 ? 7.287 -0.949 -6.894 1.00 97.75 179 LEU A CA 1
ATOM 1421 C C . LEU A 1 179 ? 8.649 -0.885 -6.199 1.00 97.75 179 LEU A C 1
ATOM 1423 O O . LEU A 1 179 ? 8.823 -0.116 -5.257 1.00 97.75 179 LEU A O 1
ATOM 1427 N N . ALA A 1 180 ? 9.605 -1.684 -6.649 1.00 97.19 180 ALA A N 1
ATOM 1428 C CA . ALA A 1 180 ? 11.002 -1.612 -6.242 1.00 97.19 180 ALA A CA 1
ATOM 1429 C C . ALA A 1 180 ? 11.865 -1.823 -7.485 1.00 97.19 180 ALA A C 1
ATOM 1431 O O . ALA A 1 180 ? 11.970 -2.934 -8.002 1.00 97.19 180 ALA A O 1
ATOM 1432 N N . ILE A 1 181 ? 12.424 -0.733 -8.001 1.00 97.56 181 ILE A N 1
ATOM 1433 C CA . ILE A 1 181 ? 13.146 -0.742 -9.268 1.00 97.56 181 ILE A CA 1
ATOM 1434 C C . ILE A 1 181 ? 14.622 -1.028 -9.000 1.00 97.56 181 ILE A C 1
ATOM 1436 O O . ILE A 1 181 ? 15.319 -0.218 -8.392 1.00 97.56 181 ILE A O 1
ATOM 1440 N N . ASP A 1 182 ? 15.125 -2.134 -9.544 1.00 97.44 182 ASP A N 1
ATOM 1441 C CA . ASP A 1 182 ? 16.564 -2.305 -9.749 1.00 97.44 182 ASP A CA 1
ATOM 1442 C C . ASP A 1 182 ? 16.970 -1.453 -10.960 1.00 97.44 182 ASP A C 1
ATOM 1444 O O . ASP A 1 182 ? 16.784 -1.831 -12.122 1.00 97.44 182 ASP A O 1
ATOM 1448 N N . VAL A 1 183 ? 17.452 -0.240 -10.676 1.00 96.19 183 VAL A N 1
ATOM 1449 C CA . VAL A 1 183 ? 17.778 0.763 -11.698 1.00 96.19 183 VAL A CA 1
ATOM 1450 C C . VAL A 1 183 ? 18.864 0.261 -12.663 1.00 96.19 183 VAL A C 1
ATOM 1452 O O . VAL A 1 183 ? 18.654 0.395 -13.874 1.00 96.19 183 VAL A O 1
ATOM 1455 N N . PRO A 1 184 ? 19.983 -0.343 -12.210 1.00 97.31 184 PRO A N 1
ATOM 1456 C CA . PRO A 1 184 ? 20.947 -0.980 -13.109 1.00 97.31 184 PRO A CA 1
ATOM 1457 C C . PRO A 1 184 ? 20.325 -2.037 -14.031 1.00 97.31 184 PRO A C 1
ATOM 1459 O O . PRO A 1 184 ? 20.507 -1.975 -15.252 1.00 97.31 184 PRO A O 1
ATOM 1462 N N . ALA A 1 185 ? 19.554 -2.980 -13.482 1.00 97.12 185 ALA A N 1
ATOM 1463 C CA . ALA A 1 185 ? 18.967 -4.061 -14.270 1.00 97.12 185 ALA A CA 1
ATOM 1464 C C . ALA A 1 185 ? 17.911 -3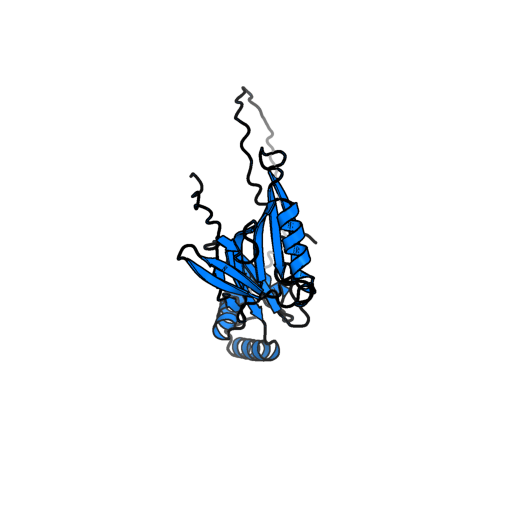.553 -15.263 1.00 97.12 185 ALA A C 1
ATOM 1466 O O . ALA A 1 185 ? 17.834 -4.059 -16.391 1.00 97.12 185 ALA A O 1
ATOM 1467 N N . LEU A 1 186 ? 17.121 -2.547 -14.873 1.00 97.12 186 LEU A N 1
ATOM 1468 C CA . LEU A 1 186 ? 16.162 -1.883 -15.752 1.00 97.12 186 LEU A CA 1
ATOM 1469 C C . LEU A 1 186 ? 16.879 -1.130 -16.879 1.00 97.12 186 LEU A C 1
ATOM 1471 O O . LEU A 1 186 ? 16.506 -1.278 -18.039 1.00 97.12 186 LEU A O 1
ATOM 1475 N N . THR A 1 187 ? 17.942 -0.383 -16.568 1.00 97.31 187 THR A N 1
ATOM 1476 C CA . THR A 1 187 ? 18.733 0.364 -17.563 1.00 97.31 187 THR A CA 1
ATOM 1477 C C . THR A 1 187 ? 19.285 -0.567 -18.640 1.00 97.31 187 THR A C 1
ATOM 1479 O O . THR A 1 187 ? 19.158 -0.288 -19.834 1.00 97.31 187 THR A O 1
ATOM 1482 N N . LEU A 1 188 ? 19.846 -1.711 -18.234 1.00 97.62 188 LEU 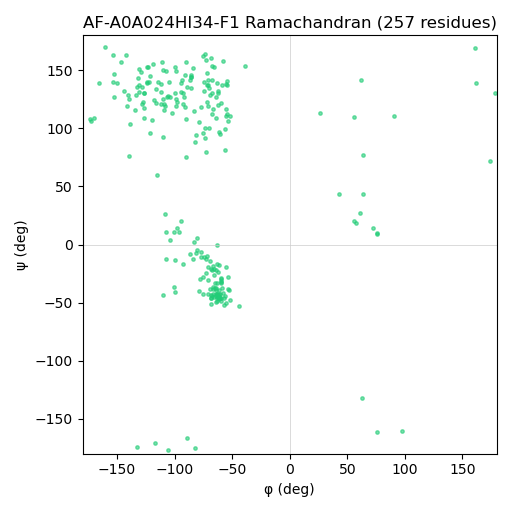A N 1
ATOM 1483 C CA . LEU A 1 188 ? 20.350 -2.718 -19.165 1.00 97.62 188 LEU A CA 1
ATOM 1484 C C . LEU A 1 188 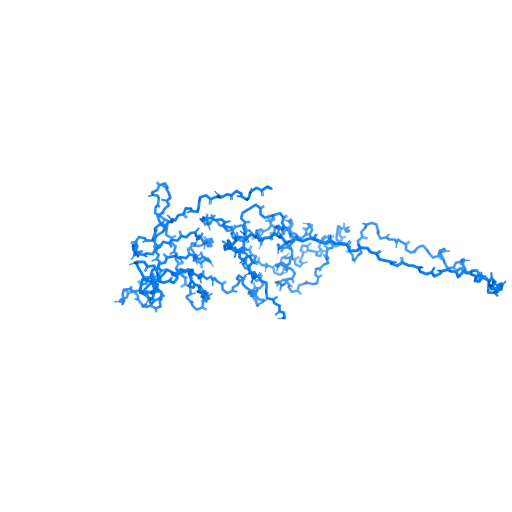? 19.235 -3.271 -20.064 1.00 97.62 188 LEU A C 1
ATOM 1486 O O . LEU A 1 188 ? 19.423 -3.400 -21.275 1.00 97.62 188 LEU A O 1
ATOM 1490 N N . ALA A 1 189 ? 18.074 -3.575 -19.480 1.00 96.88 189 ALA A N 1
ATOM 1491 C CA . ALA A 1 189 ? 16.930 -4.119 -20.205 1.00 96.88 189 ALA A CA 1
ATOM 1492 C C . ALA A 1 189 ? 16.375 -3.135 -21.239 1.00 96.88 189 ALA A C 1
ATOM 1494 O O . ALA A 1 189 ? 16.222 -3.495 -22.405 1.00 96.88 189 ALA A O 1
ATOM 1495 N N . LEU A 1 190 ? 16.142 -1.884 -20.829 1.00 96.62 190 LEU A N 1
ATOM 1496 C CA . LEU A 1 190 ? 15.677 -0.826 -21.723 1.00 96.62 190 LEU A CA 1
ATOM 1497 C C . LEU A 1 190 ? 16.685 -0.582 -22.846 1.00 96.62 190 LEU A C 1
ATOM 1499 O O . LEU A 1 190 ? 16.295 -0.504 -24.006 1.00 96.62 190 LEU A O 1
ATOM 1503 N N . GLY A 1 191 ? 17.985 -0.556 -22.535 1.00 96.38 191 GLY A N 1
ATOM 1504 C CA . GLY A 1 191 ? 19.033 -0.415 -23.545 1.00 96.38 191 GLY A CA 1
ATOM 1505 C C . GLY A 1 191 ? 19.009 -1.527 -24.598 1.00 96.38 191 GLY A C 1
ATOM 1506 O O . GLY A 1 191 ? 19.236 -1.259 -25.776 1.00 96.38 191 GLY A O 1
ATOM 1507 N N . THR A 1 192 ? 18.713 -2.768 -24.205 1.00 96.75 192 THR A N 1
ATOM 1508 C CA . THR A 1 192 ? 18.565 -3.884 -25.152 1.00 96.75 192 THR A CA 1
ATOM 1509 C C . THR A 1 192 ? 17.327 -3.722 -26.028 1.00 96.75 192 THR A C 1
ATOM 1511 O O . THR A 1 192 ? 17.447 -3.884 -27.238 1.00 96.75 192 THR A O 1
ATOM 1514 N N . LEU A 1 193 ? 16.185 -3.334 -25.454 1.00 95.81 193 LEU A N 1
ATOM 1515 C CA . LEU A 1 193 ? 14.948 -3.106 -26.212 1.00 95.81 193 LEU A CA 1
ATOM 1516 C C . LEU A 1 193 ? 15.057 -1.933 -27.197 1.00 95.81 193 LEU A C 1
ATOM 1518 O O . LEU A 1 193 ? 14.466 -1.974 -28.273 1.00 95.81 193 LEU A O 1
ATOM 1522 N N . ILE A 1 194 ? 15.826 -0.900 -26.844 1.00 94.75 194 ILE A N 1
ATOM 1523 C CA . ILE A 1 194 ? 16.121 0.224 -27.741 1.00 94.75 194 ILE A CA 1
ATOM 1524 C C . ILE A 1 194 ? 17.008 -0.239 -28.900 1.00 94.75 194 ILE A C 1
ATOM 1526 O O . ILE A 1 194 ? 16.721 0.067 -30.050 1.00 94.75 194 ILE A O 1
ATOM 1530 N N . ARG A 1 195 ? 18.067 -1.016 -28.626 1.00 95.69 195 ARG A N 1
ATOM 1531 C CA . ARG A 1 195 ? 18.958 -1.550 -29.676 1.00 95.69 195 ARG A CA 1
ATOM 1532 C C . ARG A 1 195 ? 18.276 -2.547 -30.613 1.00 95.69 195 ARG A C 1
ATOM 1534 O O . ARG A 1 195 ? 18.793 -2.781 -31.698 1.00 95.69 195 ARG A O 1
ATOM 1541 N N . SER A 1 196 ? 17.168 -3.151 -30.190 1.00 94.44 196 SER A N 1
ATOM 1542 C CA . SER A 1 196 ? 16.368 -4.068 -31.003 1.00 94.44 196 SER A CA 1
ATOM 1543 C C . SER A 1 196 ? 15.149 -3.403 -31.654 1.00 94.44 196 SER A C 1
ATOM 1545 O O . SER A 1 196 ? 14.242 -4.119 -32.066 1.00 94.44 196 SER A O 1
ATOM 1547 N N . ASP A 1 197 ? 15.080 -2.066 -31.676 1.00 91.00 197 ASP A N 1
ATOM 1548 C CA . ASP A 1 197 ? 13.979 -1.270 -32.245 1.00 91.00 197 ASP A CA 1
ATOM 1549 C C . ASP A 1 197 ? 12.580 -1.554 -31.655 1.00 91.00 197 ASP A C 1
ATOM 1551 O O . ASP A 1 197 ? 11.559 -1.179 -32.231 1.00 91.00 197 ASP A O 1
ATOM 1555 N N . VAL A 1 198 ? 12.507 -2.171 -30.469 1.00 91.69 198 VAL A N 1
ATOM 1556 C CA . VAL A 1 198 ? 11.238 -2.390 -29.748 1.00 91.69 198 VAL A CA 1
ATOM 1557 C C . VAL A 1 198 ? 10.800 -1.108 -29.041 1.00 91.69 198 VAL A C 1
ATOM 1559 O O . VAL A 1 198 ? 9.619 -0.768 -29.037 1.00 91.69 198 VAL A O 1
ATOM 1562 N N . LEU A 1 199 ? 11.753 -0.380 -28.449 1.00 93.19 199 LEU A N 1
ATOM 1563 C CA . LEU A 1 199 ? 11.516 0.926 -27.836 1.00 93.19 199 LEU A CA 1
ATOM 1564 C C . LEU A 1 199 ? 12.166 2.025 -28.673 1.00 93.19 199 LEU A C 1
ATOM 1566 O O . LEU A 1 199 ? 13.386 2.110 -28.776 1.00 93.19 199 LEU A O 1
ATOM 1570 N N . THR A 1 200 ? 11.345 2.910 -29.227 1.00 92.00 200 THR A N 1
ATOM 1571 C CA . THR A 1 200 ? 11.785 4.018 -30.083 1.00 92.00 200 THR A CA 1
ATOM 1572 C C . THR A 1 200 ? 11.591 5.364 -29.391 1.00 92.00 200 THR A C 1
ATOM 1574 O O . THR A 1 200 ? 10.731 5.509 -28.523 1.00 92.00 200 THR A O 1
ATOM 1577 N N . ALA A 1 201 ? 12.343 6.392 -29.794 1.00 88.81 201 ALA A N 1
ATOM 1578 C CA . ALA A 1 201 ? 12.173 7.751 -29.262 1.00 88.81 201 ALA A CA 1
ATOM 1579 C C . ALA A 1 201 ? 10.845 8.414 -29.687 1.00 88.81 201 ALA A C 1
ATOM 1581 O O . ALA A 1 201 ? 10.376 9.338 -29.026 1.00 88.81 201 ALA A O 1
ATOM 1582 N N . TYR A 1 202 ? 10.225 7.929 -30.768 1.00 87.56 202 TYR A N 1
ATOM 1583 C CA . TYR A 1 202 ? 8.983 8.464 -31.327 1.00 87.56 202 TYR A CA 1
ATOM 1584 C C . TYR A 1 202 ? 7.916 7.368 -31.423 1.00 87.56 202 TYR A C 1
ATOM 1586 O O . TYR A 1 202 ? 8.253 6.245 -31.812 1.00 87.56 202 TYR A O 1
ATOM 1594 N N . PRO A 1 203 ? 6.643 7.670 -31.113 1.00 80.56 203 PRO A N 1
ATOM 1595 C CA . PRO A 1 203 ? 5.555 6.706 -31.240 1.00 80.56 203 PRO A CA 1
ATOM 1596 C C . PRO A 1 203 ? 5.364 6.290 -32.706 1.00 80.56 203 PRO A C 1
ATOM 1598 O O . PRO A 1 203 ? 5.439 7.130 -33.604 1.00 80.56 203 PRO A O 1
ATOM 1601 N N . TYR A 1 204 ? 5.113 4.999 -32.948 1.00 64.56 204 TYR A N 1
ATOM 1602 C CA . TYR A 1 204 ? 4.820 4.478 -34.285 1.00 64.56 204 TYR A CA 1
ATOM 1603 C C . TYR A 1 204 ? 3.314 4.577 -34.619 1.00 64.56 204 TYR A C 1
ATOM 1605 O O . TYR A 1 204 ? 2.493 4.310 -33.741 1.00 64.56 204 TYR A O 1
ATOM 1613 N N . PRO A 1 205 ? 2.930 4.902 -35.872 1.00 61.53 205 PRO A N 1
ATOM 1614 C CA . PRO A 1 205 ? 3.798 5.315 -36.970 1.00 61.53 205 PRO A CA 1
ATOM 1615 C C . PRO A 1 205 ? 4.361 6.713 -36.729 1.00 61.53 205 PRO A C 1
ATOM 1617 O O . PRO A 1 205 ? 3.625 7.699 -36.667 1.00 61.53 205 PRO A O 1
ATOM 1620 N N . ALA A 1 206 ? 5.690 6.802 -36.648 1.00 56.09 206 ALA A N 1
ATOM 1621 C CA . ALA A 1 206 ? 6.362 8.074 -36.776 1.00 56.09 206 ALA A CA 1
ATOM 1622 C C . ALA A 1 206 ? 6.028 8.530 -38.193 1.00 56.09 206 ALA A C 1
ATOM 1624 O O . ALA A 1 206 ? 6.314 7.807 -39.150 1.00 56.09 206 ALA A O 1
ATOM 1625 N N . LYS A 1 207 ? 5.376 9.686 -38.351 1.00 49.03 207 LYS A N 1
ATOM 1626 C CA . LYS A 1 207 ? 5.365 10.352 -39.652 1.00 49.03 207 LYS A CA 1
ATOM 1627 C C . LYS A 1 207 ? 6.829 10.551 -40.012 1.00 49.03 207 LYS A C 1
ATOM 1629 O O . LYS A 1 207 ? 7.473 11.456 -39.489 1.00 49.03 207 LYS A O 1
ATOM 1634 N N . ILE A 1 208 ? 7.357 9.664 -40.848 1.00 49.72 208 ILE A N 1
ATOM 1635 C CA . ILE A 1 208 ? 8.624 9.867 -41.522 1.00 49.72 208 ILE A CA 1
ATOM 1636 C C . ILE A 1 208 ? 8.414 11.191 -42.240 1.00 49.72 208 ILE A C 1
ATOM 1638 O O . ILE A 1 208 ? 7.553 11.291 -43.113 1.00 49.72 208 ILE A O 1
ATOM 1642 N N . TRP A 1 209 ? 9.103 12.237 -41.795 1.00 42.72 209 TRP A N 1
ATOM 1643 C CA . TRP A 1 209 ? 9.187 13.459 -42.570 1.00 42.72 209 TRP A CA 1
ATOM 1644 C C . TRP A 1 209 ? 9.875 13.061 -43.874 1.00 42.72 209 TRP A C 1
ATOM 1646 O O . TRP A 1 209 ? 11.095 12.917 -43.923 1.00 42.72 209 TRP A O 1
ATOM 1656 N N . THR A 1 210 ? 9.098 12.798 -44.920 1.00 42.84 210 THR A N 1
ATOM 1657 C CA . THR A 1 210 ? 9.627 12.727 -46.273 1.00 42.84 210 THR A CA 1
ATOM 1658 C C . THR A 1 210 ? 9.972 14.161 -46.680 1.00 42.84 210 THR A C 1
ATOM 1660 O O . THR A 1 210 ? 9.100 15.033 -46.645 1.00 42.84 210 THR A O 1
ATOM 1663 N N . PRO A 1 211 ? 11.229 14.460 -47.055 1.00 47.50 211 PRO A N 1
ATOM 1664 C CA . PRO A 1 211 ? 11.631 15.806 -47.465 1.00 47.50 211 PRO A CA 1
ATOM 1665 C C . PRO A 1 211 ? 10.922 16.328 -48.734 1.00 47.50 211 PRO A C 1
ATOM 1667 O O . PRO A 1 211 ? 11.133 17.477 -49.108 1.00 47.50 211 PRO A O 1
ATOM 1670 N N . GLU A 1 212 ? 10.029 15.556 -49.363 1.00 47.00 212 GLU A N 1
ATOM 1671 C CA . GLU A 1 212 ? 9.189 16.017 -50.480 1.00 47.00 212 GLU A CA 1
ATOM 1672 C C . GLU A 1 212 ? 8.146 17.078 -50.090 1.00 47.00 212 GLU A C 1
ATOM 1674 O O . GLU A 1 212 ? 7.728 17.859 -50.942 1.00 47.00 212 GLU A O 1
ATOM 1679 N N . ALA A 1 213 ? 7.755 17.187 -48.814 1.00 43.31 213 ALA A N 1
ATOM 1680 C CA . ALA A 1 213 ? 6.735 18.158 -48.398 1.00 43.31 213 ALA A CA 1
ATOM 1681 C C . ALA A 1 213 ? 7.207 19.631 -48.420 1.00 43.31 213 ALA A C 1
ATOM 1683 O O . ALA A 1 213 ? 6.384 20.536 -48.298 1.00 43.31 213 ALA A O 1
ATOM 1684 N N . VAL A 1 214 ? 8.507 19.897 -48.607 1.00 44.75 214 VAL A N 1
ATOM 1685 C CA . VAL A 1 214 ? 9.050 21.269 -48.724 1.00 44.75 214 VAL A CA 1
ATOM 1686 C C . VAL A 1 214 ? 8.932 21.813 -50.161 1.00 44.75 214 VAL A C 1
ATOM 1688 O O . VAL A 1 214 ? 9.049 23.017 -50.374 1.00 44.75 214 VAL A O 1
ATOM 1691 N N . ALA A 1 215 ? 8.628 20.968 -51.154 1.00 45.72 215 ALA A N 1
ATOM 1692 C CA . ALA A 1 215 ? 8.522 21.385 -52.557 1.00 45.72 215 ALA A CA 1
ATOM 1693 C C . ALA A 1 215 ? 7.177 22.046 -52.932 1.00 45.72 215 ALA A C 1
ATOM 1695 O O . ALA A 1 215 ? 7.030 22.534 -54.049 1.00 45.72 215 ALA A O 1
ATOM 1696 N N . ALA A 1 216 ? 6.205 22.103 -52.017 1.00 47.84 216 ALA A N 1
ATOM 1697 C CA . ALA A 1 216 ? 4.893 22.701 -52.266 1.00 47.84 216 ALA A CA 1
ATOM 1698 C C . ALA A 1 216 ? 4.660 23.949 -51.398 1.00 47.84 216 ALA A C 1
ATOM 1700 O O . ALA A 1 216 ? 3.722 24.015 -50.606 1.00 47.84 216 ALA A O 1
ATOM 1701 N N . LEU A 1 217 ? 5.516 24.962 -51.550 1.00 43.59 217 LEU A N 1
ATOM 1702 C CA . LEU A 1 217 ? 5.134 26.331 -51.202 1.00 43.59 217 LEU A CA 1
ATOM 1703 C C . LEU A 1 217 ? 4.243 26.877 -52.330 1.00 43.59 217 LEU A C 1
ATOM 1705 O O . LEU A 1 217 ? 4.720 26.982 -53.462 1.00 43.59 217 LEU A O 1
ATOM 1709 N N . PRO A 1 218 ? 2.976 27.249 -52.077 1.00 46.91 218 PRO A N 1
ATOM 1710 C CA . PRO A 1 218 ? 2.237 28.059 -53.029 1.00 46.91 218 PRO A CA 1
ATOM 1711 C C . PRO A 1 218 ? 2.874 29.453 -53.087 1.00 46.91 218 PRO A C 1
ATOM 1713 O O . PRO A 1 218 ? 3.146 30.085 -52.064 1.00 46.91 218 PRO A O 1
ATOM 1716 N N . THR A 1 219 ? 3.135 29.920 -54.303 1.00 50.06 219 THR A N 1
ATOM 1717 C CA . THR A 1 219 ? 3.623 31.267 -54.602 1.00 50.06 219 THR A CA 1
ATOM 1718 C C . THR A 1 219 ? 2.698 32.335 -53.995 1.00 50.06 219 THR A C 1
ATOM 1720 O O . THR A 1 219 ? 1.473 32.212 -54.073 1.00 50.06 219 THR A O 1
ATOM 1723 N N . PRO A 1 220 ? 3.239 33.410 -53.390 1.00 41.00 220 PRO A N 1
ATOM 1724 C CA . PRO A 1 220 ? 2.421 34.453 -52.794 1.00 41.00 220 PRO A CA 1
ATOM 1725 C C . PRO A 1 220 ? 1.894 35.365 -53.902 1.00 41.00 220 PRO A C 1
ATOM 1727 O O . PRO A 1 220 ? 2.632 36.170 -54.467 1.00 41.00 220 PRO A O 1
ATOM 1730 N N . GLY A 1 221 ? 0.611 35.246 -54.229 1.00 46.62 221 GLY A N 1
ATOM 1731 C CA . GLY A 1 221 ? -0.003 36.150 -55.192 1.00 46.62 221 GLY A CA 1
ATOM 1732 C C . GLY A 1 221 ? -1.429 35.789 -55.556 1.00 46.62 221 GLY A C 1
ATOM 1733 O O . GLY A 1 221 ? -1.659 35.348 -56.674 1.00 46.62 221 GLY A O 1
ATOM 1734 N N . SER A 1 222 ? -2.376 35.988 -54.634 1.00 36.06 222 SER A N 1
ATOM 1735 C CA . SER A 1 222 ? -3.773 36.355 -54.933 1.00 36.06 222 SER A CA 1
ATOM 1736 C C . SER A 1 222 ? -4.511 36.731 -53.642 1.00 36.06 222 SER A C 1
ATOM 1738 O O . SER A 1 222 ? -4.767 35.903 -52.774 1.00 36.06 222 SER A O 1
ATOM 1740 N N . THR A 1 223 ? -4.795 38.023 -53.520 1.00 38.47 223 THR A N 1
ATOM 1741 C CA . THR A 1 223 ? -5.464 38.741 -52.423 1.00 38.47 223 THR A CA 1
ATOM 1742 C C . THR A 1 223 ? -6.945 38.329 -52.264 1.00 38.47 223 THR A C 1
ATOM 1744 O O . THR A 1 223 ? -7.569 37.948 -53.256 1.00 38.47 223 THR A O 1
ATOM 1747 N N . PRO A 1 224 ? -7.546 38.423 -51.055 1.00 46.28 224 PRO A N 1
ATOM 1748 C CA . PRO A 1 224 ? -8.883 37.900 -50.766 1.00 46.28 224 PRO A CA 1
ATOM 1749 C C . PRO A 1 224 ? -9.996 38.926 -51.027 1.00 46.28 224 PRO A C 1
ATOM 1751 O O . PRO A 1 224 ? -9.773 40.132 -50.929 1.00 46.28 224 PRO A O 1
ATOM 1754 N N . LEU A 1 225 ? -11.228 38.456 -51.261 1.00 32.44 225 LEU A N 1
ATOM 1755 C CA . LEU A 1 225 ? -12.423 39.304 -51.260 1.00 32.44 225 LEU A CA 1
ATOM 1756 C C . LEU A 1 225 ? -13.630 38.636 -50.579 1.00 32.44 225 LEU A C 1
ATOM 1758 O O . LEU A 1 225 ? -14.131 37.606 -51.013 1.00 32.44 225 LEU A O 1
ATOM 1762 N N . ARG A 1 226 ? -14.132 39.396 -49.599 1.00 29.08 226 ARG A N 1
ATOM 1763 C CA . ARG A 1 226 ? -15.519 39.579 -49.136 1.00 29.08 226 ARG A CA 1
ATOM 1764 C C . ARG A 1 226 ? -16.137 38.702 -48.033 1.00 29.08 226 ARG A C 1
ATOM 1766 O O . ARG A 1 226 ? -16.533 37.560 -48.207 1.00 29.08 226 ARG A O 1
ATOM 1773 N N . ALA A 1 227 ? -16.327 39.432 -46.931 1.00 31.53 227 ALA A N 1
ATOM 1774 C CA . ALA A 1 227 ? -17.314 39.377 -45.860 1.00 31.53 227 ALA A CA 1
ATOM 1775 C C . ALA A 1 227 ? -18.774 39.054 -46.239 1.00 31.53 227 ALA A C 1
ATOM 1777 O O . ALA A 1 227 ? -19.229 39.438 -47.313 1.00 31.53 227 ALA A O 1
ATOM 1778 N N . SER A 1 228 ? -19.490 38.480 -45.256 1.00 31.34 228 SER A N 1
ATOM 1779 C CA . SER A 1 228 ? -20.852 38.824 -44.771 1.00 31.34 228 SER A CA 1
ATOM 1780 C C . SER A 1 228 ? -21.118 37.966 -43.513 1.00 31.34 228 SER A C 1
ATOM 1782 O O . SER A 1 228 ? -21.056 36.747 -43.592 1.00 31.34 228 SER A O 1
ATOM 1784 N N . ALA A 1 229 ? -21.110 38.492 -42.282 1.00 32.72 229 ALA A N 1
ATOM 1785 C CA . ALA A 1 229 ? -22.190 39.199 -41.575 1.00 32.72 229 ALA A CA 1
ATOM 1786 C C . ALA A 1 229 ? -23.505 38.400 -41.470 1.00 32.72 229 ALA A C 1
ATOM 1788 O O . ALA A 1 229 ? -24.192 38.276 -42.470 1.00 32.72 229 ALA A O 1
ATOM 1789 N N . PHE A 1 230 ? -23.874 37.936 -40.265 1.00 27.78 230 PHE A N 1
ATOM 1790 C CA . PHE A 1 230 ? -25.236 38.024 -39.703 1.00 27.78 230 PHE A CA 1
ATOM 1791 C C . PHE A 1 230 ? -25.214 37.725 -38.188 1.00 27.78 230 PHE A C 1
ATOM 1793 O O . PHE A 1 230 ? -24.467 36.876 -37.710 1.00 27.78 230 PHE A O 1
ATOM 1800 N N . HIS A 1 231 ? -25.996 38.500 -37.440 1.00 29.38 231 HIS A N 1
ATOM 1801 C CA . HIS A 1 231 ? -26.071 38.585 -35.974 1.00 29.38 231 HIS A CA 1
ATOM 1802 C C . HIS A 1 231 ? -27.502 38.145 -35.520 1.00 29.38 231 HIS A C 1
ATOM 1804 O O . HIS A 1 231 ? -28.278 37.700 -36.363 1.00 29.38 231 HIS A O 1
ATOM 1810 N N . PRO A 1 232 ? -27.913 38.301 -34.246 1.00 49.41 232 PRO A N 1
ATOM 1811 C CA . PRO A 1 232 ? -28.135 37.285 -33.201 1.00 49.41 232 PRO A CA 1
ATOM 1812 C C . PRO A 1 232 ? -29.632 36.976 -32.900 1.00 49.41 232 PRO A C 1
ATOM 1814 O O . PRO A 1 232 ? -30.505 37.602 -33.496 1.00 49.41 232 PRO A O 1
ATOM 1817 N N . ARG A 1 233 ? -29.936 36.098 -31.913 1.00 28.30 233 ARG A N 1
ATOM 1818 C CA . ARG A 1 233 ? -31.026 36.249 -30.894 1.00 28.30 233 ARG A CA 1
ATOM 1819 C C . ARG A 1 233 ? -31.145 35.051 -29.912 1.00 28.30 233 ARG A C 1
ATOM 1821 O O . ARG A 1 233 ? -31.215 33.906 -30.338 1.00 28.30 233 ARG A O 1
ATOM 1828 N N . GLN A 1 234 ? -31.200 35.353 -28.606 1.00 35.22 234 GLN A N 1
ATOM 1829 C CA . GLN A 1 234 ? -31.805 34.568 -27.493 1.00 35.22 234 GLN A CA 1
ATOM 1830 C C . GLN A 1 234 ? -33.308 34.972 -27.330 1.00 35.22 234 GLN A C 1
ATOM 1832 O O . GLN A 1 234 ? -33.744 35.759 -28.178 1.00 35.22 234 GLN A O 1
ATOM 1837 N N . PRO A 1 235 ? -34.094 34.659 -26.254 1.00 46.31 235 PRO A N 1
ATOM 1838 C CA . PRO A 1 235 ? -34.041 33.674 -25.135 1.00 46.31 235 PRO A CA 1
ATOM 1839 C C . PRO A 1 235 ? -35.399 32.925 -24.923 1.00 46.31 235 PRO A C 1
ATOM 1841 O O . PRO A 1 235 ? -36.350 33.142 -25.670 1.00 46.31 235 PRO A O 1
ATOM 1844 N N . GLY A 1 236 ? -35.532 32.095 -23.873 1.00 30.50 236 GLY A N 1
ATOM 1845 C CA . GLY A 1 236 ? -36.839 31.611 -23.390 1.00 30.50 236 GLY A CA 1
ATOM 1846 C C . GLY A 1 236 ? -36.787 30.805 -22.080 1.00 30.50 236 GLY A C 1
ATOM 1847 O O . GLY A 1 236 ? -36.324 29.669 -22.078 1.00 30.50 236 GLY A O 1
ATOM 1848 N N . ASP A 1 237 ? -37.266 31.424 -20.997 1.00 28.08 237 ASP A N 1
ATOM 1849 C CA . ASP A 1 237 ? -37.448 30.935 -19.615 1.00 28.08 237 ASP A CA 1
ATOM 1850 C C . ASP A 1 237 ? -38.612 29.925 -19.435 1.00 28.08 237 ASP A C 1
ATOM 1852 O O . ASP A 1 237 ? -39.553 29.952 -20.224 1.00 28.08 237 ASP A O 1
ATOM 1856 N N . PHE A 1 238 ? -38.605 29.102 -18.362 1.00 28.73 238 PHE A N 1
ATOM 1857 C CA . PHE A 1 238 ? -39.557 29.165 -17.213 1.00 28.73 238 PHE A CA 1
ATOM 1858 C C . PHE A 1 238 ? -39.657 27.883 -16.335 1.00 28.73 238 PHE A C 1
ATOM 1860 O O . PHE A 1 238 ? -39.793 26.778 -16.846 1.00 28.73 238 PHE A O 1
ATOM 1867 N N . HIS A 1 239 ? -39.734 28.128 -15.007 1.00 30.52 239 HIS A N 1
ATOM 1868 C CA . HIS A 1 239 ? -40.280 27.330 -13.871 1.00 30.52 239 HIS A CA 1
ATOM 1869 C C . HIS A 1 239 ? -39.657 25.958 -13.541 1.00 30.52 239 HIS A C 1
ATOM 1871 O O . HIS A 1 239 ? -39.327 25.181 -14.416 1.00 30.52 239 HIS A O 1
ATOM 1877 N N . GLY A 1 240 ? -39.476 25.516 -12.293 1.00 30.47 240 GLY A N 1
ATOM 1878 C CA . GLY A 1 240 ? -40.014 25.831 -10.960 1.00 30.47 240 GLY A CA 1
ATOM 1879 C C . GLY A 1 240 ? -39.707 24.607 -10.052 1.00 30.47 240 GLY A C 1
ATOM 1880 O O . GLY A 1 240 ? -39.231 23.596 -10.560 1.00 30.47 240 GLY A O 1
ATOM 1881 N N . PRO A 1 241 ? -39.877 24.668 -8.722 1.00 35.12 241 PRO A N 1
ATOM 1882 C CA . PRO A 1 241 ? -38.939 24.078 -7.762 1.00 35.12 241 PRO A CA 1
ATOM 1883 C C . PRO A 1 241 ? -39.173 22.590 -7.459 1.00 35.12 241 PRO A C 1
ATOM 1885 O O . PRO A 1 241 ? -40.306 22.148 -7.302 1.00 35.12 241 PRO A O 1
ATOM 1888 N N . HIS A 1 242 ? -38.089 21.838 -7.250 1.00 30.70 242 HIS A N 1
ATOM 1889 C CA . HIS A 1 242 ? -38.147 20.522 -6.614 1.00 30.70 242 HIS A CA 1
ATOM 1890 C C . HIS A 1 242 ? -37.043 20.390 -5.562 1.00 30.70 242 HIS A C 1
ATOM 1892 O O . HIS A 1 242 ? -35.851 20.416 -5.860 1.00 30.70 242 HIS A O 1
ATOM 1898 N N . VAL A 1 243 ? -37.470 20.255 -4.309 1.00 40.19 243 VAL A N 1
ATOM 1899 C CA . VAL A 1 243 ? -36.649 19.841 -3.168 1.00 40.19 243 VAL A CA 1
ATOM 1900 C C . VAL A 1 243 ? -36.323 18.352 -3.318 1.00 40.19 243 VAL A C 1
ATOM 1902 O O . VAL A 1 243 ? -37.234 17.568 -3.601 1.00 40.19 243 VAL A O 1
ATOM 1905 N N . PRO A 1 244 ? -35.074 17.931 -3.043 1.00 31.06 244 PRO A N 1
ATOM 1906 C CA . PRO A 1 244 ? -34.905 16.630 -2.412 1.00 31.06 244 PRO A CA 1
ATOM 1907 C C . PRO A 1 244 ? -33.927 16.646 -1.228 1.00 31.06 244 PRO A C 1
ATOM 1909 O O . PRO A 1 244 ? -32.789 17.098 -1.311 1.00 31.06 244 PRO A O 1
ATOM 1912 N N . ALA A 1 245 ? -34.437 16.093 -0.127 1.00 27.67 245 ALA A N 1
ATOM 1913 C CA . ALA A 1 245 ? -33.789 15.202 0.831 1.00 27.67 245 ALA A CA 1
ATOM 1914 C C . ALA A 1 245 ? -32.258 15.285 0.983 1.00 27.67 245 ALA A C 1
ATOM 1916 O O . ALA A 1 245 ? -31.485 14.810 0.150 1.00 27.67 245 ALA A O 1
ATOM 1917 N N . ALA A 1 246 ? -31.837 15.746 2.162 1.00 31.69 246 ALA A N 1
ATOM 1918 C CA . ALA A 1 246 ? -30.504 15.518 2.693 1.00 31.69 246 ALA A CA 1
ATOM 1919 C C . ALA A 1 246 ? -30.186 14.009 2.723 1.00 31.69 246 ALA A C 1
ATOM 1921 O O . ALA A 1 246 ? -30.765 13.244 3.494 1.00 31.69 246 ALA A O 1
ATOM 1922 N N . ARG A 1 247 ? -29.236 13.589 1.885 1.00 29.12 247 ARG A N 1
ATOM 1923 C CA . ARG A 1 247 ? -28.516 12.316 1.991 1.00 29.12 247 ARG A CA 1
ATOM 1924 C C . ARG A 1 247 ? -27.021 12.618 2.089 1.00 29.12 247 ARG A C 1
ATOM 1926 O O . ARG A 1 247 ? -26.544 13.519 1.396 1.00 29.12 247 ARG A O 1
ATOM 1933 N N . PRO A 1 248 ? -26.272 11.899 2.938 1.00 29.30 248 PRO A N 1
ATOM 1934 C CA . PRO A 1 248 ? -24.846 12.121 3.089 1.00 29.30 248 PRO A CA 1
ATOM 1935 C C . PRO A 1 248 ? -24.136 11.712 1.797 1.00 29.30 248 PRO A C 1
ATOM 1937 O O . PRO A 1 248 ? -24.095 10.540 1.429 1.00 29.30 248 PRO A O 1
ATOM 1940 N N . GLN A 1 249 ? -23.585 12.698 1.092 1.00 25.05 249 GLN A N 1
ATOM 1941 C CA . GLN A 1 249 ? -22.628 12.463 0.021 1.00 25.05 249 GLN A CA 1
ATOM 1942 C C . GLN A 1 249 ? -21.381 11.829 0.641 1.00 25.05 249 GLN A C 1
ATOM 1944 O O . GLN A 1 249 ? -20.625 12.499 1.349 1.00 25.05 249 GLN A O 1
ATOM 1949 N N . PHE A 1 250 ? -21.163 10.545 0.364 1.00 28.62 250 PHE A N 1
ATOM 1950 C CA . PHE A 1 250 ? -19.848 9.928 0.481 1.00 28.62 250 PHE A CA 1
ATOM 1951 C C . PHE A 1 250 ? -18.924 10.679 -0.481 1.00 28.62 250 PHE A C 1
ATOM 1953 O O . PHE A 1 250 ? -18.924 10.471 -1.691 1.00 28.62 250 PHE A O 1
ATOM 1960 N N . ARG A 1 251 ? -18.211 11.667 0.060 1.00 26.20 251 ARG A N 1
ATOM 1961 C CA . ARG A 1 251 ? -17.205 12.418 -0.674 1.00 26.20 251 ARG A CA 1
ATOM 1962 C C . ARG A 1 251 ? -16.003 11.506 -0.844 1.00 26.20 251 ARG A C 1
ATOM 1964 O O . ARG A 1 251 ? -15.175 11.382 0.053 1.00 26.20 251 ARG A O 1
ATOM 1971 N N . GLU A 1 252 ? -15.909 10.936 -2.034 1.00 33.19 252 GLU A N 1
ATOM 1972 C CA . GLU A 1 252 ? -14.673 10.495 -2.662 1.00 33.19 252 GLU A CA 1
ATOM 1973 C C . GLU A 1 252 ? -13.719 11.704 -2.734 1.00 33.19 252 GLU A C 1
ATOM 1975 O O . GLU A 1 252 ? -13.667 12.471 -3.694 1.00 33.19 252 GLU A O 1
ATOM 1980 N N . LYS A 1 253 ? -13.036 11.983 -1.621 1.00 27.56 253 LYS A N 1
ATOM 1981 C CA . LYS A 1 253 ? -12.046 13.050 -1.515 1.00 27.56 253 LYS A CA 1
ATOM 1982 C C . LYS A 1 253 ? -10.659 12.435 -1.393 1.00 27.56 253 LYS A C 1
ATOM 1984 O O . LYS A 1 253 ? -10.137 12.223 -0.308 1.00 27.56 253 LYS A O 1
ATOM 1989 N N . ARG A 1 254 ? -10.059 12.291 -2.575 1.00 31.58 254 ARG A N 1
ATOM 1990 C CA . ARG A 1 254 ? -8.753 12.877 -2.901 1.00 31.58 254 ARG A CA 1
ATOM 1991 C C . ARG A 1 254 ? -7.581 12.347 -2.057 1.00 31.58 254 ARG A C 1
ATOM 1993 O O . ARG A 1 254 ? -7.028 13.051 -1.219 1.00 31.58 254 ARG A O 1
ATOM 2000 N N . ILE A 1 255 ? -7.126 11.137 -2.388 1.00 31.81 255 ILE A N 1
ATOM 2001 C CA . ILE A 1 255 ? -5.699 10.784 -2.304 1.00 31.81 255 ILE A CA 1
ATOM 2002 C C . ILE A 1 255 ? -5.075 11.136 -3.664 1.00 31.81 255 ILE A C 1
ATOM 2004 O O . ILE A 1 255 ? -4.869 10.288 -4.529 1.00 31.81 255 ILE A O 1
ATOM 2008 N N . LEU A 1 256 ? -4.880 12.432 -3.885 1.00 31.92 256 LEU A N 1
ATOM 2009 C CA . LEU A 1 256 ? -3.992 12.982 -4.906 1.00 31.92 256 LEU A CA 1
ATOM 2010 C C . LEU A 1 256 ? -3.327 14.204 -4.262 1.00 31.92 256 LEU A C 1
ATOM 2012 O O . LEU A 1 256 ? -4.061 15.105 -3.836 1.00 31.92 256 LEU A O 1
ATOM 2016 N N . PRO A 1 257 ? -1.993 14.245 -4.129 1.00 36.16 257 PRO A N 1
ATOM 2017 C CA . PRO A 1 257 ? -1.311 15.483 -3.795 1.00 36.16 257 PRO A CA 1
ATOM 2018 C C . PRO A 1 257 ? -1.425 16.433 -4.997 1.00 36.16 257 PRO A C 1
ATOM 2020 O O . PRO A 1 257 ? -1.164 16.048 -6.134 1.00 36.16 257 PRO A O 1
ATOM 2023 N N . HIS A 1 258 ? -1.882 17.659 -4.753 1.00 28.14 258 HIS A N 1
ATOM 2024 C CA . HIS A 1 258 ? -1.662 18.775 -5.668 1.00 28.14 258 HIS A CA 1
ATOM 2025 C C . HIS A 1 258 ? -0.390 19.492 -5.214 1.00 28.14 258 HIS A C 1
ATOM 2027 O O . HIS A 1 258 ? -0.322 19.860 -4.040 1.00 28.14 258 HIS A O 1
ATOM 2033 N N . GLY A 1 259 ? 0.530 19.735 -6.153 1.00 34.75 259 GLY A N 1
ATOM 2034 C CA . GLY A 1 259 ? 1.716 20.581 -5.977 1.00 34.75 259 GLY A CA 1
ATOM 2035 C C . GLY A 1 259 ? 2.998 19.795 -5.799 1.00 34.75 259 GLY A C 1
ATOM 2036 O O . GLY A 1 259 ? 3.221 19.317 -4.667 1.00 34.75 259 GLY A O 1
#

Solvent-accessible surface area (backbone atoms only — not comparable to full-atom values): 15806 Å² total; per-residue (Å²): 132,85,77,81,80,71,80,82,61,71,28,44,28,70,88,40,80,67,36,31,30,50,30,38,28,22,40,93,85,33,31,52,41,35,36,34,35,42,22,39,60,68,50,47,51,53,52,58,50,23,53,74,38,54,74,94,68,68,22,38,64,55,45,32,43,34,44,97,87,70,45,76,44,74,36,29,46,72,62,58,91,45,47,44,78,50,76,45,79,78,41,76,80,45,101,88,43,44,40,31,39,37,38,40,30,33,48,34,56,81,47,54,40,58,92,68,26,24,34,37,45,76,42,58,65,87,50,88,59,48,66,62,52,51,48,48,52,46,63,76,22,48,93,66,94,78,56,78,86,46,47,64,67,51,52,52,51,31,40,77,67,64,23,39,36,71,39,81,39,54,39,58,64,44,39,40,34,40,37,44,52,60,60,70,64,47,53,55,51,53,53,50,37,39,78,66,69,73,50,64,100,58,63,85,83,58,80,73,82,60,80,69,72,72,77,71,70,80,78,94,81,81,86,90,88,85,88,81,89,87,85,91,85,88,90,88,88,84,90,82,93,81,90,77,79,96,68,87,76,82,73,89,72,74,97,63,89,81,134

Mean predicted aligned error: 13.26 Å

Organism: Pseudomonas knackmussii (strain DSM 6978 / CCUG 54928 / LMG 23759 / B13) (NCBI:txid1301098)

Radius of gyration: 27.45 Å; Cα contacts (8 Å, |Δi|>4): 361; chains: 1; bounding box: 61×57×83 Å

Foldseek 3Di:
DDDPPDPQDWWAWPLQRQKTWSKWFAAPVLEGAKTKIKGAPVSVVVLVVLCVDDVVVNHPQWIWTQDPVRDTRIHGNPDQVQWDKD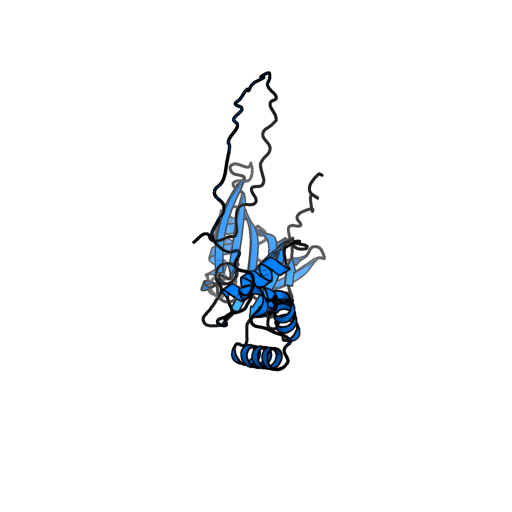KDFPDQDDPVHTMMIMMIHGVLCQAPPLVQLKGKHKDFPPDPCVLVVVLVSNCRRAPDPDDPLCSVVLVVVCVVVVQWAWGPDMHHGMTMIMHGDPNVVSVVVVVVCVVVVNDDPDDPPPPPPDVPVVVDDDDPDDDDDDDDDDDDDDDDDDDDDDDDDDDDPPPPDDSDDDD

pLDDT: mean 78.91, std 24.45, range [25.05, 97.88]

Sequence (259 aa):
MPADTSSTTLYRIDECPDVMADACVGDDQGNLVFLSIWARDTAVQQFLARLTLGRDEQGLDQFHVITDQGGSVPVFIGNVDRLEKRMTRAYRRTLFGSLSNVWLFDRRCVKPDKANASALALLPRGNAHRLDRMWTLVRDTCPLPLLDHWRETVLELLQTREMLARLPFALGPLEGHRLAIDVPALTLALGTLIRSDVLTAYPYPAKIWTPEAVAALPTPGSTPLRASAFHPRQPGDFHGPHVPAARPQFREKRILPHG

Secondary structure (DSSP, 8-state):
--------PPEEETTEEEEEEEEEEE-TTSBEEEEEEEEEHHHHHHHHHHHHS-GGGT--SEEEEE-TTS-EEEEE---GGGEEEEEEEEEEEETTEEEEEEEEEEGGGTS-BTTTTEEEEEEETT-TTHHHHHHHHHHHH-SS---GGGHHHHHHHHHHTTSEEE-SEEESSEEEEEEE--HHHHHHHHHHHHHTTSS-SSPSSP----GGGGG-PPPS---------------------------------------